Protein 2V95 (pdb70)

InterPro domains:
  IPR000215 Serpin family [PTHR11461] (35-395)
  IPR023795 Serpin, conserved site [PS00284] (368-378)
  IPR023796 Serpin domain [PF00079] (37-395)
  IPR023796 Serpin domain [SM00093] (43-395)
  IPR036186 Serpin superfamily [SSF56574] (1-395)
  IPR042178 Serpin superfamily, domain 1 [G3DSA:3.30.497.10] (38-346)
  IPR042185 Serpin superfamily, domain 2 [G3DSA:2.30.39.10] (199-395)

Secondary structure (DSSP, 8-state):
-GGGTTHHHHHHHHHHHHHHHHHH-TTS-EEE-HHHHHHHHHHHTTT--HHHHHHT--TTTS-HHHHHHHHHHHHHHHTTGGGSEEEEEEEEEEE-TT--B-HHHHHHHHHHS--EEEE---SSHHHHHHHHHHHHHHHTTT----S------SEEEEEEEEEEE-BSSPPPGGG-EEEEEE-SSS-EEEEEEEEEEEEEEEEEETTTTEEEEEEEBSSSEEEEEEEEPTT-HHHHHHH-SHHHHHHHHHH-EEEEEEEEEE-EEEEEEEEGGGTS-S--HHHHB----EEEEEEEEEEES--------PPEEEE--S-EEEEEEETTT--EEEEEEES---

Nearest PDB structures (foldseek):
  2v95-assembly1_A  TM=1.003E+00  e=6.250E-80  Rattus norvegicus
  2vdx-assembly2_B  TM=8.807E-01  e=3.489E-43  Homo sapiens
  5nbu-assembly1_A  TM=8.836E-01  e=1.069E-40  Homo sapiens
  5nbv-a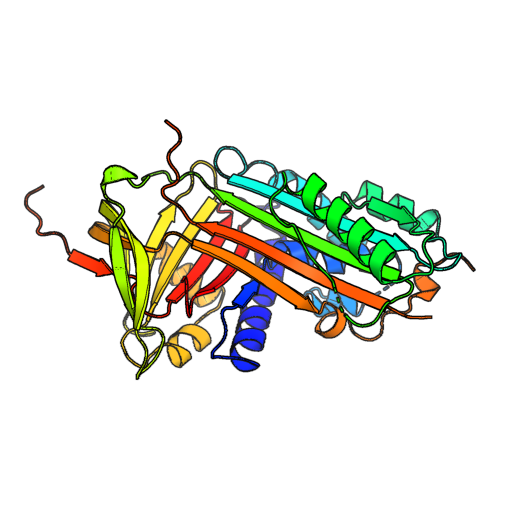ssembly1_A  TM=8.990E-01  e=3.361E-40  Homo sapiens
  3b9f-assembly1_I  TM=8.992E-01  e=1.497E-38  Homo sapiens

Foldseek 3Di:
DLLQVCQQLQQQLVLVVVLVVCVVPVQDKDKDFSLLLLLVLLLLVQLFQLSVVLSPDDCVVPPNVRVLQSNLSNVVVVVFLCVFKLKQWEKEKEAEDPWDWDPSSVVSNVVSGVYYYYYDDDPDVQVSQQVVQVVVCVSSVNDRRGDQNDDDFRMEMETEMEIEGAWPQFFDPVQWDWDWFDLDDPDIDIFTKTKDWDFWFKDQDDVQGWIWTWIDTRGQKIKIKIGHDPPRPSSNSVQDDPVNVVVSVVGTGTATAIEIDTFAKDKDKDFSCVSVPDTDVVSTIDPTGYGYMYMYMYGDHRRHPVDPDDHYYDHPRAWIWMWMAGNRNRGTRMTITPSDRD

Organism: Rattus norvegicus (NCBI:txid10116)

Solvent-accessible surface area: 15754 Å² total; per-residue (Å²): 158,90,40,68,57,17,6,54,34,8,7,59,20,0,2,99,11,0,44,100,19,8,77,133,65,65,114,80,40,4,1,2,0,1,2,0,0,0,7,0,0,0,0,1,4,29,19,60,100,131,12,6,118,44,0,48,15,75,62,136,138,35,53,98,62,87,0,6,106,41,0,68,100,7,17,147,11,0,76,65,2,70,99,1,4,70,27,29,24,11,12,0,0,0,11,15,86,201,35,147,3,74,123,78,4,60,58,50,2,144,123,60,3,107,8,60,37,45,71,4,125,101,174,53,39,82,90,0,3,110,76,0,20,96,31,0,63,93,90,0,111,36,65,3,117,110,13,17,90,101,90,80,8,8,0,0,0,0,1,12,0,0,0,46,4,36,3,98,74,55,2,49,77,163,66,31,117,120,25,50,0,106,23,90,180,125,51,72,40,116,1,64,0,0,21,22,76,20,62,3,17,8,32,114,3,100,89,53,27,0,26,0,0,38,3,49,2,45,33,59,0,3,0,10,0,0,12,5,44,150,72,55,34,114,61,0,13,80,10,6,36,107,120,10,20,72,88,0,35,156,68,25,61,101,97,45,0,28,0,30,0,0,84,14,67,14,53,21,65,16,73,0,78,47,27,11,121,149,32,78,20,143,57,0,6,67,145,156,72,27,27,0,15,0,7,0,28,0,35,1,13,11,2,57,96,193,178,252,56,165,53,55,98,3,68,0,32,35,30,0,0,0,0,0,18,1,96,73,2,127,3,2,0,0,0,0,4,0,15,55,12,97

Sequence (342 aa):
NSHRGLAPTNVDFAFNLYQRLVALNPDKNTLISPVSISMALAMVSLGSTQSLQSLGFNLTETSEAEIHQSFQYLNYLLKQSDTGLEMNMGNAMFLLQKLKLKDSFLADVKQYYESEALAIDFEDWTKASQQINQHVKDKTQGKIEHVFSDSPASFILVNYIFLRGIWELPFSPENTREEDFYVNETSTVKVPMMVQSGSIGYFRDSVFPCQLIQMDYVGNGTAFFILPDQGQMDTVIAALSRDTIDRWGKLMTPRQVNLYIPKFSMSDTYDLKDVLEDLNIKDLLTNLTLTMVHKAMLQLDEGNVLLRSEPLDIKFNKPFILLLFDKFTWSSLMMSQVVNPA

Radius of gyration: 20.69 Å; Cα contacts (8 Å, |Δi|>4): 714; chains: 1; bounding box: 40×48×67 Å

Structure (mmCIF, N/CA/C/O backbone):
data_2V95
#
_entry.id   2V95
#
_cell.length_a   122.110
_cell.length_b   54.250
_cell.length_c   61.040
_cell.angle_alpha   90.00
_cell.angle_beta   97.16
_cell.angle_gamma   90.00
#
_symmetry.space_group_name_H-M   'C 1 2 1'
#
loop_
_entity.id
_entity.type
_entity.pdbx_description
1 polymer 'CORTICOSTEROID-BINDING GLOBULIN'
2 non-polymer (11alpha,14beta)-11,17,21-trihydroxypregn-4-ene-3,20-dione
3 water water
#
loop_
_atom_site.group_PDB
_atom_site.id
_atom_site.type_symbol
_atom_site.label_atom_id
_atom_site.label_alt_id
_atom_site.label_comp_id
_atom_site.label_asym_id
_atom_site.label_entity_id
_atom_site.label_seq_id
_atom_site.pdbx_PDB_ins_code
_atom_site.Cartn_x
_atom_site.Cartn_y
_atom_site.Cartn_z
_atom_site.occupancy
_atom_site.B_iso_or_equiv
_atom_site.auth_seq_id
_atom_site.auth_comp_id
_atom_site.auth_asym_id
_atom_site.auth_atom_id
_atom_site.pdbx_PDB_model_num
ATOM 1 N N . ASN A 1 4 ? 58.791 -15.290 18.732 1.00 44.57 7 ASN A N 1
ATOM 2 C CA . ASN A 1 4 ? 57.317 -15.128 18.508 1.00 43.86 7 ASN A CA 1
ATOM 3 C C . ASN A 1 4 ? 56.644 -14.102 19.426 1.00 43.83 7 ASN A C 1
ATOM 4 O O . ASN A 1 4 ? 55.483 -13.751 19.217 1.00 44.32 7 ASN A O 1
ATOM 9 N N . SER A 1 5 ? 57.362 -13.627 20.441 1.00 56.19 8 SER A N 1
ATOM 10 C CA . SER A 1 5 ? 56.799 -12.719 21.454 1.00 54.26 8 SER A CA 1
ATOM 11 C C . SER A 1 5 ? 56.259 -11.411 20.872 1.00 50.76 8 SER A C 1
ATOM 12 O O . SER A 1 5 ? 55.284 -10.836 21.378 1.00 48.63 8 SER A O 1
ATOM 15 N N . HIS A 1 6 ? 56.898 -10.935 19.808 1.00 49.15 9 HIS A N 1
ATOM 16 C CA . HIS A 1 6 ? 56.425 -9.755 19.092 1.00 45.96 9 HIS A CA 1
ATOM 17 C C . HIS A 1 6 ? 55.021 -9.942 18.486 1.00 43.03 9 HIS A C 1
ATOM 18 O O . HIS A 1 6 ? 54.327 -8.962 18.235 1.00 39.78 9 HIS A O 1
ATOM 25 N N . ARG A 1 7 ? 54.617 -11.200 18.290 1.00 42.60 10 ARG A N 1
ATOM 26 C CA . ARG A 1 7 ? 53.287 -11.548 17.790 1.00 40.89 10 ARG A CA 1
ATOM 27 C C . ARG A 1 7 ? 52.315 -12.051 18.879 1.00 41.03 10 ARG A C 1
ATOM 28 O O . ARG A 1 7 ? 51.216 -12.509 18.577 1.00 39.63 10 ARG A O 1
ATOM 36 N N . GLY A 1 8 ? 52.697 -11.907 20.145 1.00 42.59 11 GLY A N 1
ATOM 37 C CA . GLY A 1 8 ? 51.955 -12.513 21.249 1.00 43.40 11 GLY A CA 1
ATOM 38 C C . GLY A 1 8 ? 50.546 -11.994 21.456 1.00 41.31 11 GLY A C 1
ATOM 39 O O . GLY A 1 8 ? 49.714 -12.688 22.020 1.00 42.22 11 GLY A O 1
ATOM 40 N N . LEU A 1 9 ? 50.281 -10.775 21.015 1.00 38.96 12 LEU A N 1
ATOM 41 C CA . LEU A 1 9 ? 48.947 -10.185 21.131 1.00 37.61 12 LEU A CA 1
ATOM 42 C C . LEU A 1 9 ? 48.094 -10.333 19.863 1.00 36.08 12 LEU A C 1
ATOM 43 O O . LEU A 1 9 ? 46.931 -9.978 19.871 1.00 34.79 12 LEU A O 1
ATOM 48 N N . ALA A 1 10 ? 48.672 -10.832 18.776 1.00 36.37 13 ALA A N 1
ATOM 49 C CA . ALA A 1 10 ? 47.982 -10.885 17.480 1.00 34.93 13 ALA A CA 1
ATOM 50 C C . ALA A 1 10 ? 46.651 -11.647 17.530 1.00 35.00 13 ALA A C 1
ATOM 51 O O . ALA A 1 10 ? 45.629 -11.127 17.104 1.00 33.42 13 ALA A O 1
ATOM 53 N N . PRO A 1 11 ? 46.667 -12.894 18.015 1.00 36.99 14 PRO A N 1
ATOM 54 C CA . PRO A 1 11 ? 45.415 -13.664 17.986 1.00 37.67 14 PRO A CA 1
ATOM 55 C C . PRO A 1 11 ? 44.250 -12.939 18.663 1.00 36.71 14 PRO A C 1
ATOM 56 O O . PRO A 1 11 ? 43.176 -12.834 18.069 1.00 35.42 14 PRO A O 1
ATOM 60 N N . THR A 1 12 ? 44.490 -12.405 19.864 1.00 37.59 15 THR A N 1
ATOM 61 C CA . THR A 1 12 ? 43.484 -11.624 20.592 1.00 37.05 15 THR A CA 1
ATOM 62 C C . THR A 1 12 ? 43.149 -10.345 19.877 1.00 34.92 15 THR A C 1
ATOM 63 O O . THR A 1 12 ? 41.973 -10.051 19.652 1.00 35.27 15 THR A O 1
ATOM 67 N N . ASN A 1 13 ? 44.173 -9.562 19.542 1.00 33.56 16 ASN A N 1
ATOM 68 C CA . ASN A 1 13 ? 43.951 -8.267 18.914 1.00 31.69 16 ASN A CA 1
ATOM 69 C C . ASN A 1 13 ? 43.249 -8.365 17.562 1.00 29.98 16 ASN A C 1
ATOM 70 O O . ASN A 1 13 ? 42.416 -7.538 17.245 1.00 28.03 16 ASN A O 1
ATOM 75 N N . VAL A 1 14 ? 43.591 -9.377 16.777 1.00 30.33 17 VAL A N 1
ATOM 76 C CA . VAL A 1 14 ? 42.994 -9.573 15.449 1.00 29.70 17 VAL A CA 1
ATOM 77 C C . VAL A 1 14 ? 41.591 -10.259 15.477 1.00 29.83 17 VAL A C 1
ATOM 78 O O . VAL A 1 14 ? 40.750 -9.987 14.632 1.00 29.83 17 VAL A O 1
ATOM 82 N N . ASP A 1 15 ? 41.321 -11.136 16.435 1.00 31.03 18 ASP A N 1
ATOM 83 C CA . ASP A 1 15 ? 39.931 -11.596 16.610 1.00 31.23 18 ASP A CA 1
ATOM 84 C C . ASP A 1 15 ? 39.021 -10.419 16.926 1.00 30.62 18 ASP A C 1
ATOM 85 O O . ASP A 1 15 ? 37.927 -10.289 16.346 1.00 29.91 18 ASP A O 1
ATOM 90 N N . PHE A 1 16 ? 39.518 -9.551 17.812 1.00 30.01 19 PHE A N 1
ATOM 91 C CA . PHE A 1 16 ? 38.806 -8.356 18.252 1.00 29.22 19 PHE A CA 1
ATOM 92 C C . PHE A 1 16 ? 38.560 -7.396 17.103 1.00 27.66 19 PHE A C 1
ATOM 93 O O . PHE A 1 16 ? 37.504 -6.733 17.033 1.00 27.64 19 PHE A O 1
ATOM 101 N N . ALA A 1 17 ? 39.544 -7.305 16.213 1.00 26.35 20 ALA A N 1
ATOM 102 C CA . ALA A 1 17 ? 39.487 -6.383 15.099 1.00 25.03 20 ALA A CA 1
ATOM 103 C C . ALA A 1 17 ? 38.399 -6.816 14.084 1.00 24.29 20 ALA A C 1
ATOM 104 O O . ALA A 1 17 ? 37.596 -5.998 13.652 1.00 24.63 20 ALA A O 1
ATOM 106 N N . PHE A 1 18 ? 38.351 -8.099 13.744 1.00 26.04 21 PHE A N 1
ATOM 107 C CA . PHE A 1 18 ? 37.417 -8.603 12.729 1.00 25.75 21 PHE A CA 1
ATOM 108 C C . PHE A 1 18 ? 35.973 -8.631 13.273 1.00 27.39 21 PHE A C 1
ATOM 109 O O . PHE A 1 18 ? 35.013 -8.501 12.526 1.00 27.40 21 PHE A O 1
ATOM 117 N N . ASN A 1 19 ? 35.809 -8.854 14.572 1.00 29.61 22 ASN A N 1
ATOM 118 C CA . ASN A 1 19 ? 34.481 -8.812 15.195 1.00 30.82 22 ASN A CA 1
ATOM 119 C C . ASN A 1 19 ? 33.939 -7.396 15.284 1.00 30.18 22 ASN A C 1
ATOM 120 O O . ASN A 1 19 ? 32.760 -7.144 15.026 1.00 30.32 22 ASN A O 1
ATOM 125 N N . LEU A 1 20 ? 34.811 -6.465 15.621 1.00 28.96 23 LEU A N 1
ATOM 126 C CA . LEU A 1 20 ? 34.426 -5.069 15.691 1.00 28.62 23 LEU A CA 1
ATOM 127 C C . LEU A 1 20 ? 34.080 -4.542 14.300 1.00 27.91 23 LEU A C 1
ATOM 128 O O . LEU A 1 20 ? 33.025 -3.933 14.086 1.00 28.52 23 LEU A O 1
ATOM 133 N N . TYR A 1 21 ? 34.976 -4.774 13.352 1.00 26.09 24 TYR A N 1
ATOM 134 C CA . TYR A 1 21 ? 34.709 -4.414 11.973 1.00 25.73 24 TYR A CA 1
ATOM 135 C C . TYR A 1 21 ? 33.384 -4.960 11.431 1.00 26.15 24 TYR A C 1
ATOM 136 O O . TYR A 1 21 ? 32.621 -4.248 10.822 1.00 25.70 24 TYR A O 1
ATOM 145 N N . GLN A 1 22 ? 33.113 -6.236 11.652 1.00 27.24 25 GLN A N 1
ATOM 146 C CA . GLN A 1 22 ? 31.869 -6.809 11.184 1.00 29.14 25 GLN A CA 1
ATOM 147 C C . GLN A 1 22 ? 30.627 -6.194 11.847 1.00 30.38 25 GLN A C 1
ATOM 148 O O . GLN A 1 22 ? 29.588 -6.005 11.212 1.00 29.92 25 GLN A O 1
ATOM 154 N N . ARG A 1 23 ? 30.767 -5.893 13.129 1.00 31.01 26 ARG A N 1
ATOM 155 C CA . ARG A 1 23 ? 29.722 -5.245 13.888 1.00 33.55 26 ARG A CA 1
ATOM 156 C C . ARG A 1 23 ? 29.421 -3.889 13.282 1.00 31.90 26 ARG A C 1
ATOM 157 O O . ARG A 1 23 ? 28.270 -3.528 13.060 1.00 31.65 26 ARG A O 1
ATOM 165 N N . LEU A 1 24 ? 30.471 -3.136 13.009 1.00 30.58 27 LEU A N 1
ATOM 166 C CA . LEU A 1 24 ? 30.301 -1.780 12.513 1.00 30.68 27 LEU A CA 1
ATOM 167 C C . LEU A 1 24 ? 29.703 -1.774 11.121 1.00 30.47 27 LEU A C 1
ATOM 168 O O . LEU A 1 24 ? 28.860 -0.958 10.808 1.00 31.57 27 LEU A O 1
ATOM 173 N N . VAL A 1 25 ? 30.161 -2.670 10.258 1.00 30.15 28 VAL A N 1
ATOM 174 C CA . VAL A 1 25 ? 29.586 -2.778 8.913 1.00 30.00 28 VAL A CA 1
ATOM 175 C C . VAL A 1 25 ? 28.101 -3.183 8.981 1.00 31.77 28 VAL A C 1
ATOM 176 O O . VAL A 1 25 ? 27.262 -2.648 8.235 1.00 33.07 28 VAL A O 1
ATOM 180 N N . ALA A 1 26 ? 27.752 -4.059 9.910 1.00 32.67 29 ALA A N 1
ATOM 181 C CA . ALA A 1 26 ? 26.349 -4.439 10.093 1.00 34.81 29 ALA A CA 1
ATOM 182 C C . ALA A 1 26 ? 25.484 -3.271 10.565 1.00 36.30 29 ALA A C 1
ATOM 183 O O . ALA A 1 26 ? 24.329 -3.125 10.133 1.00 37.42 29 ALA A O 1
ATOM 185 N N . LEU A 1 27 ? 26.007 -2.464 11.482 1.00 35.73 30 LEU A N 1
ATOM 186 C CA . LEU A 1 27 ? 25.230 -1.344 12.012 1.00 37.46 30 LEU A CA 1
ATOM 187 C C . LEU A 1 27 ? 24.942 -0.302 10.928 1.00 37.55 30 LEU A C 1
ATOM 188 O O . LEU A 1 27 ? 23.852 0.271 10.897 1.00 39.24 30 LEU A O 1
ATOM 193 N N . ASN A 1 28 ? 25.912 -0.055 10.050 1.00 36.36 31 ASN A N 1
ATOM 194 C CA . ASN A 1 28 ? 25.668 0.757 8.848 1.00 36.88 31 ASN A CA 1
ATOM 195 C C . ASN A 1 28 ? 26.376 0.201 7.607 1.00 35.56 31 ASN A C 1
ATOM 196 O O . ASN A 1 28 ? 27.530 0.517 7.361 1.00 34.11 31 ASN A O 1
ATOM 201 N N . PRO A 1 29 ? 25.686 -0.645 6.819 1.00 36.90 32 PRO A N 1
ATOM 202 C CA . PRO A 1 29 ? 26.388 -1.301 5.703 1.00 36.26 32 PRO A CA 1
ATOM 203 C C . PRO A 1 29 ? 26.678 -0.398 4.500 1.00 35.94 32 PRO A C 1
ATOM 204 O O . PRO A 1 29 ? 27.484 -0.757 3.637 1.00 34.71 32 PRO A O 1
ATOM 208 N N . ASP A 1 30 ? 26.059 0.779 4.474 1.00 37.04 33 ASP A N 1
ATOM 209 C CA . ASP A 1 30 ? 26.064 1.634 3.299 1.00 37.21 33 ASP A CA 1
ATOM 210 C C . ASP A 1 30 ? 27.073 2.771 3.376 1.00 36.39 33 ASP A C 1
ATOM 211 O O . ASP A 1 30 ? 27.341 3.420 2.359 1.00 37.81 33 ASP A O 1
ATOM 216 N N . LYS A 1 31 ? 27.634 3.015 4.563 1.00 34.69 34 LYS A N 1
ATOM 217 C CA . LYS A 1 31 ? 28.673 4.019 4.740 1.00 32.94 34 LYS A CA 1
ATOM 218 C C . LYS A 1 31 ? 30.094 3.484 4.578 1.00 30.25 34 LYS A C 1
ATOM 219 O O . LYS A 1 31 ? 30.379 2.275 4.732 1.00 28.62 34 LYS A O 1
ATOM 225 N N . ASN A 1 32 ? 30.984 4.406 4.252 1.00 28.67 35 ASN A N 1
ATOM 226 C CA . ASN A 1 32 ? 32.397 4.176 4.388 1.00 26.53 35 ASN A CA 1
ATOM 227 C C . ASN A 1 32 ? 32.672 3.947 5.863 1.00 26.35 35 ASN A C 1
ATOM 228 O O . ASN A 1 32 ? 32.233 4.753 6.721 1.00 27.03 35 ASN A O 1
ATOM 233 N N . THR A 1 33 ? 33.366 2.857 6.145 1.00 25.30 36 THR A N 1
ATOM 234 C CA . THR A 1 33 ? 33.886 2.573 7.478 1.00 24.91 36 THR A CA 1
ATOM 235 C C . THR A 1 33 ? 35.412 2.518 7.420 1.00 23.92 36 THR A C 1
ATOM 236 O O . THR A 1 33 ? 36.001 1.759 6.616 1.00 23.65 36 THR A O 1
ATOM 240 N N . LEU A 1 34 ? 36.039 3.303 8.296 1.00 23.28 37 LEU A N 1
ATOM 241 C CA . LEU A 1 34 ? 37.484 3.268 8.531 1.00 22.39 37 LEU A CA 1
ATOM 242 C C . LEU A 1 34 ? 37.817 3.251 10.036 1.00 22.33 37 LEU A C 1
ATOM 243 O O . LEU A 1 34 ? 37.607 4.244 10.740 1.00 22.38 37 LEU A O 1
ATOM 248 N N . ILE A 1 35 ? 38.415 2.170 10.506 1.00 21.60 38 ILE A N 1
ATOM 249 C CA . ILE A 1 35 ? 38.977 2.125 11.854 1.00 22.68 38 ILE A CA 1
ATOM 250 C C . ILE A 1 35 ? 40.391 1.536 11.858 1.00 22.82 38 ILE A C 1
ATOM 251 O O . ILE A 1 35 ? 40.778 0.812 10.928 1.00 23.12 38 ILE A O 1
ATOM 256 N N . SER A 1 36 ? 41.144 1.824 12.926 1.00 23.14 39 SER A N 1
ATOM 257 C CA . SER A 1 36 ? 42.389 1.100 13.231 1.00 22.87 39 SER A CA 1
ATOM 258 C C . SER A 1 36 ? 42.243 0.187 14.460 1.00 23.23 39 SER A C 1
ATOM 259 O O . SER A 1 36 ? 42.250 0.658 15.582 1.00 24.00 39 SER A O 1
ATOM 262 N N . PRO A 1 37 ? 42.049 -1.126 14.262 1.00 24.02 40 PRO A N 1
ATOM 263 C CA . PRO A 1 37 ? 41.867 -1.905 15.462 1.00 24.88 40 PRO A CA 1
ATOM 264 C C . PRO A 1 37 ? 43.003 -1.842 16.499 1.00 26.27 40 PRO A C 1
ATOM 265 O O . PRO A 1 37 ? 42.731 -1.646 17.688 1.00 26.43 40 PRO A O 1
ATOM 269 N N . VAL A 1 38 ? 44.258 -1.935 16.069 1.00 26.65 41 VAL A N 1
ATOM 270 C CA . VAL A 1 38 ? 45.367 -1.948 17.032 1.00 26.95 41 VAL A CA 1
ATOM 271 C C . VAL A 1 38 ? 45.417 -0.672 17.871 1.00 27.92 41 VAL A C 1
ATOM 272 O O . VAL A 1 38 ? 45.767 -0.731 19.038 1.00 29.54 41 VAL A O 1
ATOM 276 N N . SER A 1 39 ? 45.049 0.455 17.252 1.00 26.25 42 SER A N 1
ATOM 277 C CA . SER A 1 39 ? 44.918 1.763 17.879 1.00 27.30 42 SER A CA 1
ATOM 278 C C . SER A 1 39 ? 43.779 1.770 18.909 1.00 26.86 42 SER A C 1
ATOM 279 O O . SER A 1 39 ? 43.942 2.286 20.000 1.00 26.26 42 SER A O 1
ATOM 282 N N . ILE A 1 40 ? 42.658 1.146 18.567 1.00 26.16 43 ILE A N 1
ATOM 283 C CA . ILE A 1 40 ? 41.539 1.042 19.481 1.00 26.52 43 ILE A CA 1
ATOM 284 C C . ILE A 1 40 ? 41.912 0.127 20.647 1.00 26.78 43 ILE A C 1
ATOM 285 O O . ILE A 1 40 ? 41.632 0.452 21.790 1.00 26.68 43 ILE A O 1
ATOM 290 N N . SER A 1 41 ? 42.533 -1.022 20.362 1.00 26.84 44 SER A N 1
ATOM 291 C CA . SER A 1 41 ? 43.019 -1.908 21.423 1.00 28.58 44 SER A CA 1
ATOM 292 C C . SER A 1 41 ? 43.942 -1.180 22.407 1.00 29.89 44 SER A C 1
ATOM 293 O O . SER A 1 41 ? 43.824 -1.341 23.622 1.00 31.25 44 SER A O 1
ATOM 296 N N . MET A 1 42 ? 44.857 -0.383 21.880 1.00 30.16 45 MET A N 1
ATOM 297 C CA . MET A 1 42 ? 45.767 0.431 22.703 1.00 32.06 45 MET A CA 1
ATOM 298 C C . MET A 1 42 ? 45.060 1.439 23.589 1.00 32.69 45 MET A C 1
ATOM 299 O O . MET A 1 42 ? 45.478 1.669 24.723 1.00 33.24 45 MET A O 1
ATOM 304 N N . ALA A 1 43 ? 44.028 2.078 23.048 1.00 31.67 46 ALA A N 1
ATOM 305 C CA . ALA A 1 43 ? 43.320 3.113 23.775 1.00 32.65 46 ALA A CA 1
ATOM 306 C C . ALA A 1 43 ? 42.533 2.532 24.934 1.00 33.49 46 ALA A C 1
ATOM 307 O O . ALA A 1 43 ? 42.478 3.134 26.016 1.00 35.12 46 ALA A O 1
ATOM 309 N N . LEU A 1 44 ? 41.949 1.357 24.729 1.00 32.93 47 LEU A N 1
ATOM 310 C CA . LEU A 1 44 ? 41.139 0.711 25.749 1.00 34.28 47 LEU A CA 1
ATOM 311 C C . LEU A 1 44 ? 42.039 0.153 26.822 1.00 35.37 47 LEU A C 1
ATOM 312 O O . LEU A 1 44 ? 41.731 0.246 28.007 1.00 36.12 47 LEU A O 1
ATOM 317 N N . ALA A 1 45 ? 43.148 -0.443 26.391 1.00 34.78 48 ALA A N 1
ATOM 318 C CA . ALA A 1 45 ? 44.157 -0.962 27.305 1.00 35.81 48 ALA A CA 1
ATOM 319 C C . ALA A 1 45 ? 44.702 0.145 28.218 1.00 36.86 48 ALA A C 1
ATOM 320 O O . ALA A 1 45 ? 44.780 -0.010 29.435 1.00 38.53 48 ALA A O 1
ATOM 322 N N . MET A 1 46 ? 45.026 1.277 27.614 1.00 36.34 49 MET A N 1
ATOM 323 C CA . MET A 1 46 ? 45.492 2.442 28.325 1.00 37.60 49 MET A CA 1
ATOM 324 C C . MET A 1 46 ? 44.508 2.951 29.382 1.00 38.45 49 MET A C 1
ATOM 325 O O . MET A 1 46 ? 44.926 3.316 30.471 1.00 39.17 49 MET A O 1
ATOM 330 N N . VAL A 1 47 ? 43.216 3.003 29.059 1.00 37.57 50 VAL A N 1
ATOM 331 C CA . VAL A 1 47 ? 42.226 3.510 30.015 1.00 39.29 50 VAL A CA 1
ATOM 332 C C . VAL A 1 47 ? 42.024 2.516 31.142 1.00 40.45 50 VAL A C 1
ATOM 333 O O . VAL A 1 47 ? 41.742 2.915 32.259 1.00 41.87 50 VAL A O 1
ATOM 337 N N . SER A 1 48 ? 42.196 1.229 30.854 1.00 39.90 51 SER A N 1
ATOM 338 C CA . SER A 1 48 ? 42.134 0.206 31.893 1.00 41.68 51 SER A CA 1
ATOM 339 C C . SER A 1 48 ? 43.240 0.335 32.965 1.00 43.43 51 SER A C 1
ATOM 340 O O . SER A 1 48 ? 43.147 -0.302 34.016 1.00 45.24 51 SER A O 1
ATOM 343 N N . LEU A 1 49 ? 44.278 1.133 32.710 1.00 42.93 52 LEU A N 1
ATOM 344 C CA . LEU A 1 49 ? 45.272 1.444 33.742 1.00 45.37 52 LEU A CA 1
ATOM 345 C C . LEU A 1 49 ? 44.662 2.157 34.941 1.00 47.45 52 LEU A C 1
ATOM 346 O O . LEU A 1 49 ? 45.088 1.940 36.063 1.00 49.72 52 LEU A O 1
ATOM 351 N N . GLY A 1 50 ? 43.685 3.021 34.692 1.00 47.46 53 GLY A N 1
ATOM 352 C CA . GLY A 1 50 ? 43.056 3.805 35.744 1.00 50.01 53 GLY A CA 1
ATOM 353 C C . GLY A 1 50 ? 41.768 3.204 36.252 1.00 51.02 53 GLY A C 1
ATOM 354 O O . GLY A 1 50 ? 41.419 3.387 37.408 1.00 53.01 53 GLY A O 1
ATOM 355 N N . SER A 1 51 ? 41.042 2.498 35.393 1.00 50.40 54 SER A N 1
ATOM 356 C CA . SER A 1 51 ? 39.843 1.802 35.844 1.00 51.77 54 SER A CA 1
ATOM 357 C C . SER A 1 51 ? 40.303 0.609 36.659 1.00 53.81 54 SER A C 1
ATOM 358 O O . SER A 1 51 ? 41.355 0.037 36.376 1.00 54.28 54 SER A O 1
ATOM 361 N N . THR A 1 54 ? 39.069 -4.515 34.210 1.00 64.64 57 THR A N 1
ATOM 362 C CA . THR A 1 54 ? 38.857 -5.950 33.992 1.00 65.06 57 THR A CA 1
ATOM 363 C C . THR A 1 54 ? 37.760 -6.222 32.958 1.00 63.79 57 THR A C 1
ATOM 364 O O . THR A 1 54 ? 37.796 -7.240 32.268 1.00 63.47 57 THR A O 1
ATOM 368 N N . GLN A 1 55 ? 36.787 -5.320 32.862 1.00 63.19 58 GLN A N 1
ATOM 369 C CA . GLN A 1 55 ? 35.743 -5.415 31.845 1.00 61.81 58 GLN A CA 1
ATOM 370 C C . GLN A 1 55 ? 36.186 -4.715 30.565 1.00 58.96 58 GLN A C 1
ATOM 371 O O . GLN A 1 55 ? 35.674 -5.010 29.483 1.00 57.82 58 GLN A O 1
ATOM 377 N N . SER A 1 56 ? 37.129 -3.779 30.693 1.00 57.92 59 SER A N 1
ATOM 378 C CA . SER A 1 56 ? 37.762 -3.155 29.527 1.00 55.36 59 SER A CA 1
ATOM 379 C C . SER A 1 56 ? 38.677 -4.161 28.850 1.00 54.03 59 SER A C 1
ATOM 380 O O . SER A 1 56 ? 38.617 -4.330 27.635 1.00 52.51 59 SER A O 1
ATOM 383 N N . LEU A 1 57 ? 39.503 -4.838 29.647 1.00 54.71 60 LEU A N 1
ATOM 384 C CA . LEU A 1 57 ? 40.475 -5.800 29.126 1.00 54.01 60 LEU A CA 1
ATOM 385 C C . LEU A 1 57 ? 39.783 -7.045 28.615 1.00 53.89 60 LEU A C 1
ATOM 386 O O . LEU A 1 57 ? 40.159 -7.583 27.581 1.00 52.72 60 LEU A O 1
ATOM 391 N N . GLN A 1 58 ? 38.766 -7.498 29.344 1.00 55.16 61 GLN A N 1
ATOM 392 C CA . GLN A 1 58 ? 37.939 -8.615 28.905 1.00 55.37 61 GLN A CA 1
ATOM 393 C C . GLN A 1 58 ? 37.270 -8.306 27.568 1.00 53.21 61 GLN A C 1
ATOM 394 O O . GLN A 1 58 ? 37.209 -9.165 26.688 1.00 52.48 61 GLN A O 1
ATOM 400 N N . SER A 1 59 ? 36.788 -7.074 27.413 1.00 51.94 62 SER A N 1
ATOM 401 C CA . SER A 1 59 ? 36.142 -6.665 26.169 1.00 50.55 62 SER A CA 1
ATOM 402 C C . SER A 1 59 ? 37.142 -6.616 25.000 1.00 48.39 62 SER A C 1
ATOM 403 O O . SER A 1 59 ? 36.736 -6.769 23.843 1.00 47.36 62 SER A O 1
ATOM 406 N N . LEU A 1 60 ? 38.431 -6.433 25.314 1.00 47.60 63 LEU A N 1
ATOM 407 C CA . LEU A 1 60 ? 39.509 -6.470 24.308 1.00 46.14 63 LEU A CA 1
ATOM 408 C C . LEU A 1 60 ? 39.869 -7.897 23.901 1.00 45.97 63 LEU A C 1
ATOM 409 O O . LEU A 1 60 ? 40.565 -8.096 22.913 1.00 44.60 63 LEU A O 1
ATOM 414 N N . GLY A 1 61 ? 39.419 -8.878 24.676 1.00 47.65 64 GLY A N 1
ATOM 415 C CA . GLY A 1 61 ? 39.617 -10.286 24.342 1.00 48.61 64 GLY A CA 1
ATOM 416 C C . GLY A 1 61 ? 40.471 -11.099 25.299 1.00 50.47 64 GLY A C 1
ATOM 417 O O . GLY A 1 61 ? 40.676 -12.285 25.077 1.00 51.28 64 GLY A O 1
ATOM 418 N N . PHE A 1 62 ? 40.966 -10.475 26.364 1.00 51.25 65 PHE A N 1
ATOM 419 C CA . PHE A 1 62 ? 41.857 -11.145 27.304 1.00 53.26 65 PHE A CA 1
ATOM 420 C C . PHE A 1 62 ? 41.064 -11.848 28.399 1.00 55.91 65 PHE A C 1
ATOM 421 O O . PHE A 1 62 ? 40.006 -11.359 28.808 1.00 56.02 65 PHE A O 1
ATOM 429 N N . ASN A 1 63 ? 41.557 -12.998 28.868 1.00 58.30 66 ASN A N 1
ATOM 430 C CA . ASN A 1 63 ? 41.045 -13.566 30.114 1.00 61.00 66 ASN A CA 1
ATOM 431 C C . ASN A 1 63 ? 42.109 -13.461 31.204 1.00 62.53 66 ASN A C 1
ATOM 432 O O . ASN A 1 63 ? 43.210 -14.003 31.087 1.00 63.16 66 ASN A O 1
ATOM 437 N N . LEU A 1 64 ? 41.750 -12.738 32.265 1.00 63.15 67 LEU A N 1
ATOM 438 C CA . LEU A 1 64 ? 42.715 -12.196 33.222 1.00 63.83 67 LEU A CA 1
ATOM 439 C C . LEU A 1 64 ? 43.121 -13.218 34.279 1.00 66.88 67 LEU A C 1
ATOM 440 O O . LEU A 1 64 ? 44.011 -12.964 35.104 1.00 68.17 67 LEU A O 1
ATOM 445 N N . THR A 1 65 ? 42.458 -14.371 34.265 1.00 68.02 68 THR A N 1
ATOM 446 C CA . THR A 1 65 ? 42.931 -15.516 35.015 1.00 70.64 68 THR A CA 1
ATOM 447 C C . THR A 1 65 ? 44.199 -16.068 34.356 1.00 70.20 68 THR A C 1
ATOM 448 O O . THR A 1 65 ? 45.080 -16.576 35.041 1.00 72.41 68 THR A O 1
ATOM 452 N N . GLU A 1 66 ? 44.295 -15.942 33.032 1.00 67.29 69 GLU A N 1
ATOM 453 C CA . GLU A 1 66 ? 45.420 -16.502 32.263 1.00 67.27 69 GLU A CA 1
ATOM 454 C C . GLU A 1 66 ? 46.588 -15.535 32.051 1.00 65.39 69 GLU A C 1
ATOM 455 O O . GLU A 1 66 ? 47.742 -15.960 32.014 1.00 66.49 69 GLU A O 1
ATOM 461 N N . THR A 1 67 ? 46.283 -14.248 31.880 1.00 62.51 70 THR A N 1
ATOM 462 C CA . THR A 1 67 ? 47.296 -13.209 31.676 1.00 60.77 70 THR A CA 1
ATOM 463 C C . THR A 1 67 ? 47.098 -12.114 32.727 1.00 60.41 70 THR A C 1
ATOM 464 O O . THR A 1 67 ? 46.015 -11.544 32.819 1.00 59.41 70 THR A O 1
ATOM 468 N N . SER A 1 68 ? 48.126 -11.821 33.519 1.00 60.85 71 SER A N 1
ATOM 469 C CA . SER A 1 68 ? 48.057 -10.720 34.491 1.00 60.21 71 SER A CA 1
ATOM 470 C C . SER A 1 68 ? 47.990 -9.334 33.838 1.00 56.93 71 SER A C 1
ATOM 471 O O . SER A 1 68 ? 48.238 -9.171 32.646 1.00 54.44 71 SER A O 1
ATOM 474 N N . GLU A 1 69 ? 47.671 -8.339 34.657 1.00 56.59 72 GLU A N 1
ATOM 475 C CA . GLU A 1 69 ? 47.595 -6.944 34.230 1.00 54.21 72 GLU A CA 1
ATOM 476 C C . GLU A 1 69 ? 48.941 -6.443 33.687 1.00 52.89 72 GLU A C 1
ATOM 477 O O . GLU A 1 69 ? 49.008 -5.892 32.588 1.00 50.39 72 GLU A O 1
ATOM 483 N N . ALA A 1 70 ? 50.001 -6.658 34.465 1.00 54.30 73 ALA A N 1
ATOM 484 C CA . ALA A 1 70 ? 51.365 -6.301 34.067 1.00 53.90 73 ALA A CA 1
ATOM 485 C C . ALA A 1 70 ? 51.778 -6.940 32.748 1.00 51.79 73 ALA A C 1
ATOM 486 O O . ALA A 1 70 ? 52.418 -6.304 31.937 1.00 50.43 73 ALA A O 1
ATOM 488 N N . GLU A 1 71 ? 51.419 -8.199 32.538 1.00 51.61 74 GLU A N 1
ATOM 489 C CA . GLU A 1 71 ? 51.731 -8.876 31.284 1.00 50.47 74 GLU A CA 1
ATOM 490 C C . GLU A 1 71 ? 51.108 -8.180 30.091 1.00 46.90 74 GLU A C 1
ATOM 491 O O . GLU A 1 71 ? 51.740 -8.042 29.042 1.00 45.60 74 GLU A O 1
ATOM 497 N N . ILE A 1 72 ? 49.859 -7.748 30.253 1.00 45.13 75 ILE A N 1
ATOM 498 C CA . ILE A 1 72 ? 49.128 -7.106 29.162 1.00 41.96 75 ILE A CA 1
ATOM 499 C C . ILE A 1 72 ? 49.706 -5.732 28.856 1.00 40.15 75 ILE A C 1
ATOM 500 O O . ILE A 1 72 ? 49.990 -5.405 27.701 1.00 38.61 75 ILE A O 1
ATOM 505 N N . HIS A 1 73 ? 49.879 -4.922 29.891 1.00 40.36 76 HIS A N 1
ATOM 506 C CA . HIS A 1 73 ? 50.409 -3.583 29.691 1.00 39.44 76 HIS A CA 1
ATOM 507 C C . HIS A 1 73 ? 51.828 -3.634 29.136 1.00 39.31 76 HIS A C 1
ATOM 508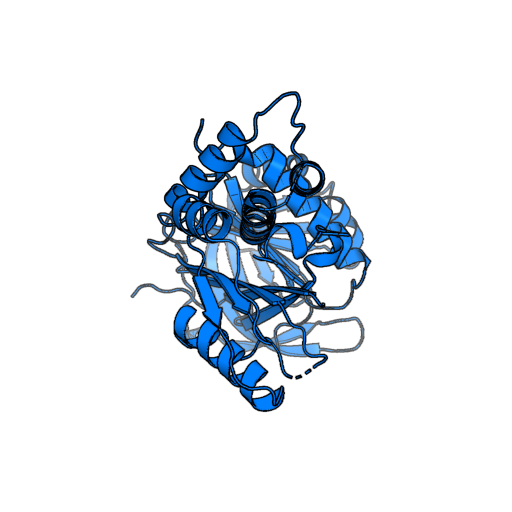 O O . HIS A 1 73 ? 52.162 -2.861 28.240 1.00 38.20 76 HIS A O 1
ATOM 515 N N . GLN A 1 74 ? 52.638 -4.581 29.616 1.00 41.06 77 GLN A N 1
ATOM 516 C CA . GLN A 1 74 ? 53.975 -4.781 29.063 1.00 41.79 77 GLN A CA 1
ATOM 517 C C . GLN A 1 74 ? 53.944 -5.214 27.591 1.00 39.96 77 GLN A C 1
ATOM 518 O O . GLN A 1 74 ? 54.702 -4.700 26.763 1.00 39.12 77 GLN A O 1
ATOM 524 N N . SER A 1 75 ? 53.048 -6.136 27.256 1.00 39.31 78 SER A N 1
ATOM 525 C CA . SER A 1 75 ? 52.867 -6.541 25.867 1.00 37.77 78 SER A CA 1
ATOM 526 C C . SER A 1 75 ? 52.453 -5.355 24.983 1.00 35.69 78 SER A C 1
ATOM 527 O O . SER A 1 75 ? 52.944 -5.199 23.873 1.00 34.89 78 SER A O 1
ATOM 530 N N . PHE A 1 76 ? 51.556 -4.517 25.473 1.00 35.55 79 PHE A N 1
ATOM 531 C CA . PHE A 1 76 ? 51.075 -3.391 24.666 1.00 34.10 79 PHE A CA 1
ATOM 532 C C . PHE A 1 76 ? 52.158 -2.339 24.501 1.00 35.36 79 PHE A C 1
ATOM 533 O O . PHE A 1 76 ? 52.321 -1.765 23.417 1.00 34.45 79 PHE A O 1
ATOM 541 N N . GLN A 1 77 ? 52.900 -2.096 25.573 1.00 37.98 80 GLN A N 1
ATOM 542 C CA . GLN A 1 77 ? 54.044 -1.191 25.532 1.00 39.89 80 GLN A CA 1
ATOM 543 C C . GLN A 1 77 ? 55.035 -1.648 24.458 1.00 40.62 80 GLN A C 1
ATOM 544 O O . GLN A 1 77 ? 55.380 -0.892 23.563 1.00 39.73 80 GLN A O 1
ATOM 550 N N . TYR A 1 78 ? 55.449 -2.909 24.545 1.00 43.07 81 TYR A N 1
ATOM 551 C CA . TYR A 1 78 ? 56.355 -3.528 23.570 1.00 44.30 81 TYR A CA 1
ATOM 552 C C . TYR A 1 78 ? 55.801 -3.505 22.138 1.00 42.76 81 TYR A C 1
ATOM 553 O O . TYR A 1 78 ? 56.549 -3.312 21.185 1.00 42.18 81 TYR A O 1
ATOM 562 N N . LEU A 1 79 ? 54.491 -3.694 21.998 1.00 41.60 82 LEU A N 1
ATOM 563 C CA . LEU A 1 79 ? 53.849 -3.664 20.689 1.00 40.32 82 LEU A CA 1
ATOM 564 C C . LEU A 1 79 ? 53.928 -2.259 20.104 1.00 40.32 82 LEU A C 1
ATOM 565 O O . LEU A 1 79 ? 54.261 -2.086 18.940 1.00 39.71 82 LEU A O 1
ATOM 570 N N . ASN A 1 80 ? 53.657 -1.252 20.922 1.00 42.26 83 ASN A N 1
ATOM 571 C CA . ASN A 1 80 ? 53.736 0.126 20.459 1.00 42.79 83 ASN A CA 1
ATOM 572 C C . ASN A 1 80 ? 55.134 0.490 19.944 1.00 45.40 83 ASN A C 1
ATOM 573 O O . ASN A 1 80 ? 55.268 1.199 18.942 1.00 45.00 83 ASN A O 1
ATOM 578 N N . TYR A 1 81 ? 56.172 -0.008 20.613 1.00 48.34 84 TYR A N 1
ATOM 579 C CA . TYR A 1 81 ? 57.547 0.203 20.163 1.00 50.92 84 TYR A CA 1
ATOM 580 C C . TYR A 1 81 ? 57.828 -0.549 18.846 1.00 51.17 84 TYR A C 1
ATOM 581 O O . TYR A 1 81 ? 58.455 -0.008 17.939 1.00 51.35 84 TYR A O 1
ATOM 590 N N . LEU A 1 82 ? 57.374 -1.794 18.754 1.00 51.67 85 LEU A N 1
ATOM 591 C CA . LEU A 1 82 ? 57.519 -2.588 17.530 1.00 52.34 85 LEU A CA 1
ATOM 592 C C . LEU A 1 82 ? 56.808 -1.961 16.315 1.00 51.61 85 LEU A C 1
ATOM 593 O O . LEU A 1 82 ? 57.288 -2.085 15.183 1.00 52.24 85 LEU A O 1
ATOM 598 N N . LEU A 1 83 ? 55.666 -1.314 16.563 1.00 51.28 86 LEU A N 1
ATOM 599 C CA . LEU A 1 83 ? 54.842 -0.681 15.514 1.00 50.27 86 LEU A CA 1
ATOM 600 C C . LEU A 1 83 ? 55.527 0.523 14.889 1.00 52.15 86 LEU A C 1
ATOM 601 O O . LEU A 1 83 ? 55.505 0.688 13.664 1.00 52.50 86 LEU A O 1
ATOM 606 N N . LYS A 1 84 ? 56.124 1.365 15.732 1.00 54.61 87 LYS A N 1
ATOM 607 C CA . LYS A 1 84 ? 56.894 2.531 15.279 1.00 56.17 87 LYS A CA 1
ATOM 608 C C . LYS A 1 84 ? 58.251 2.097 14.706 1.00 58.40 87 LYS A C 1
ATOM 609 O O . LYS A 1 84 ? 59.308 2.478 15.230 1.00 61.08 87 LYS A O 1
ATOM 615 N N . GLN A 1 85 ? 58.198 1.336 13.612 1.00 57.80 88 GLN A N 1
ATOM 616 C CA . GLN A 1 85 ? 59.376 0.672 13.003 1.00 59.74 88 GLN A CA 1
ATOM 617 C C . GLN A 1 85 ? 59.059 0.110 11.593 1.00 58.87 88 GLN A C 1
ATOM 618 O O . GLN A 1 85 ? 59.956 -0.064 10.759 1.00 60.28 88 GLN A O 1
ATOM 624 N N . SER A 1 86 ? 57.782 -0.193 11.348 1.00 56.92 89 SER A N 1
ATOM 625 C CA . SER A 1 86 ? 57.253 -0.348 9.990 1.00 55.41 89 SER A CA 1
ATOM 626 C C . SER A 1 86 ? 57.118 1.015 9.315 1.00 55.26 89 SER A C 1
ATOM 627 O O . SER A 1 86 ? 56.668 1.096 8.169 1.00 54.83 89 SER A O 1
ATOM 630 N N . ASP A 1 87 ? 57.499 2.077 10.030 1.00 55.84 90 ASP A N 1
ATOM 631 C CA . ASP A 1 87 ? 57.433 3.450 9.512 1.00 55.66 90 ASP A CA 1
ATOM 632 C C . ASP A 1 87 ? 58.500 3.820 8.482 1.00 56.95 90 ASP A C 1
ATOM 633 O O . ASP A 1 87 ? 58.521 4.968 8.027 1.00 58.13 90 ASP A O 1
ATOM 638 N N . THR A 1 88 ? 59.385 2.893 8.112 1.00 56.92 91 THR A N 1
ATOM 639 C CA . THR A 1 88 ? 60.265 3.132 6.974 1.00 57.56 91 THR A CA 1
ATOM 640 C C . THR A 1 88 ? 59.442 3.595 5.764 1.00 55.29 91 THR A C 1
ATOM 641 O O . THR A 1 88 ? 59.756 4.600 5.147 1.00 56.00 91 THR A O 1
ATOM 645 N N . GLY A 1 89 ? 58.368 2.875 5.455 1.00 52.65 92 GLY A N 1
ATOM 646 C CA . GLY A 1 89 ? 57.479 3.246 4.345 1.00 51.00 92 GLY A CA 1
ATOM 647 C C . GLY A 1 89 ? 56.036 3.471 4.750 1.00 48.27 92 GLY A C 1
ATOM 648 O O . GLY A 1 89 ? 55.136 3.265 3.948 1.00 46.15 92 GLY A O 1
ATOM 649 N N . LEU A 1 90 ? 55.829 3.906 5.993 1.00 47.72 93 LEU A N 1
ATOM 650 C CA . LEU A 1 90 ? 54.511 4.227 6.515 1.00 46.03 93 LEU A CA 1
ATOM 651 C C . LEU A 1 90 ? 54.590 5.493 7.365 1.00 46.44 93 LEU A C 1
ATOM 652 O O . LEU A 1 90 ? 55.248 5.486 8.399 1.00 47.38 93 LEU A O 1
ATOM 657 N N . GLU A 1 91 ? 53.980 6.590 6.908 1.00 46.22 94 GLU A N 1
ATOM 658 C CA . GLU A 1 91 ? 53.736 7.760 7.766 1.00 47.17 94 GLU A CA 1
ATOM 659 C C . GLU A 1 91 ? 52.557 7.432 8.689 1.00 45.29 94 GLU A C 1
ATOM 660 O O . GLU A 1 91 ? 51.417 7.378 8.230 1.00 43.72 94 GLU A O 1
ATOM 666 N N . MET A 1 92 ? 52.818 7.240 9.977 1.00 45.43 95 MET A N 1
ATOM 667 C CA . MET A 1 92 ? 51.804 6.715 10.884 1.00 44.21 95 MET A CA 1
ATOM 668 C C . MET A 1 92 ? 51.799 7.452 12.205 1.00 44.87 95 MET A C 1
ATOM 669 O O . MET A 1 92 ? 52.454 7.027 13.153 1.00 46.59 95 MET A O 1
ATOM 674 N N . ASN A 1 93 ? 51.082 8.577 12.244 1.00 44.20 96 ASN A N 1
ATOM 675 C CA . ASN A 1 93 ? 50.917 9.386 13.451 1.00 44.25 96 ASN A CA 1
ATOM 676 C C . ASN A 1 93 ? 49.752 8.861 14.285 1.00 42.17 96 ASN A C 1
ATOM 677 O O . ASN A 1 93 ? 48.590 9.085 13.937 1.00 39.68 96 ASN A O 1
ATOM 682 N N . MET A 1 94 ? 50.086 8.154 15.363 1.00 42.10 97 MET A N 1
ATOM 683 C CA . MET A 1 94 ? 49.129 7.469 16.239 1.00 41.11 97 MET A CA 1
ATOM 684 C C . MET A 1 94 ? 49.336 8.031 17.645 1.00 41.57 97 MET A C 1
ATOM 685 O O . MET A 1 94 ? 50.474 8.266 18.050 1.00 42.54 97 MET A O 1
ATOM 690 N N . GLY A 1 95 ? 48.258 8.244 18.390 1.00 40.06 98 GLY A N 1
ATOM 691 C CA . GLY A 1 95 ? 48.385 8.735 19.759 1.00 40.83 98 GLY A CA 1
ATOM 692 C C . GLY A 1 95 ? 47.070 8.855 20.494 1.00 39.84 98 GLY A C 1
ATOM 693 O O . GLY A 1 95 ? 46.017 8.594 19.927 1.00 36.95 98 GLY A O 1
ATOM 694 N N . ASN A 1 96 ? 47.150 9.259 21.764 1.00 40.37 99 ASN A N 1
ATOM 695 C CA . ASN A 1 96 ? 45.966 9.450 22.615 1.00 40.62 99 ASN A CA 1
ATOM 696 C C . ASN A 1 96 ? 46.066 10.769 23.334 1.00 41.82 99 ASN A C 1
ATOM 697 O O . ASN A 1 96 ? 47.044 10.993 24.023 1.00 44.56 99 ASN A O 1
ATOM 702 N N . ALA A 1 97 ? 45.084 11.650 23.166 1.00 41.40 100 ALA A N 1
ATOM 703 C CA . ALA A 1 97 ? 45.069 12.924 23.869 1.00 42.85 100 ALA A CA 1
ATOM 704 C C . ALA A 1 97 ? 43.860 12.962 24.801 1.00 42.62 100 ALA A C 1
ATOM 705 O O . ALA A 1 97 ? 42.747 12.654 24.389 1.00 40.75 100 ALA A O 1
ATOM 707 N N . MET A 1 98 ? 44.087 13.332 26.058 1.00 43.84 101 MET A N 1
ATOM 708 C CA . MET A 1 98 ? 42.992 13.504 27.008 1.00 44.56 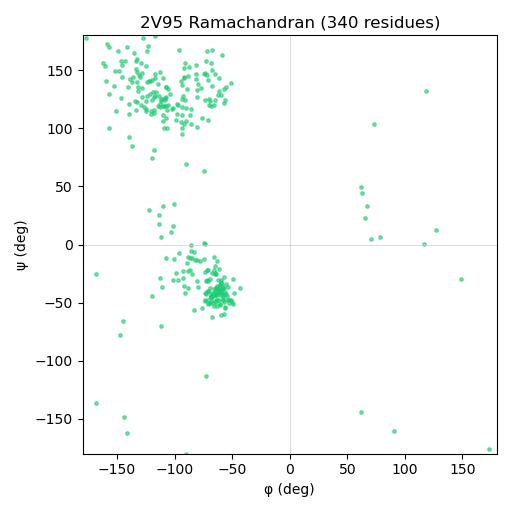101 MET A CA 1
ATOM 709 C C . MET A 1 98 ? 42.816 14.985 27.267 1.00 45.89 101 MET A C 1
ATOM 710 O O . MET A 1 98 ? 43.776 15.679 27.607 1.00 47.89 101 MET A O 1
ATOM 715 N N . PHE A 1 99 ? 41.596 15.479 27.079 1.00 45.74 102 PHE A N 1
ATOM 716 C CA . PHE A 1 99 ? 41.285 16.893 27.326 1.00 48.31 102 PHE A CA 1
ATOM 717 C C . PHE A 1 99 ? 40.363 17.033 28.539 1.00 49.94 102 PHE A C 1
ATOM 718 O O . PHE A 1 99 ? 39.303 16.425 28.593 1.00 48.93 102 PHE A O 1
ATOM 726 N N . LEU A 1 100 ? 40.784 17.830 29.513 1.00 52.74 103 LEU A N 1
ATOM 727 C CA . LEU A 1 100 ? 40.059 17.968 30.771 1.00 55.15 103 LEU A CA 1
ATOM 728 C C . LEU A 1 100 ? 39.414 19.346 30.895 1.00 58.12 103 LEU A C 1
ATOM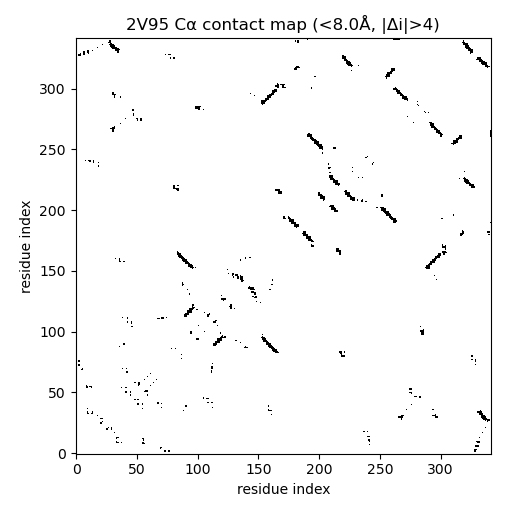 729 O O . LEU A 1 100 ? 40.096 20.346 31.128 1.00 60.20 103 LEU A O 1
ATOM 734 N N . LEU A 1 101 ? 38.093 19.389 30.739 1.00 58.71 104 LEU A N 1
ATOM 735 C CA . LEU A 1 101 ? 37.337 20.634 30.877 1.00 61.78 104 LEU A CA 1
ATOM 736 C C . LEU A 1 101 ? 36.894 20.821 32.325 1.00 64.92 104 LEU A C 1
ATOM 737 O O . LEU A 1 101 ? 37.220 20.000 33.184 1.00 64.93 104 LEU A O 1
ATOM 742 N N . GLN A 1 102 ? 36.188 21.920 32.604 1.00 68.06 105 GLN A N 1
ATOM 743 C CA . GLN A 1 102 ? 35.802 22.279 33.967 1.00 71.21 105 GLN A CA 1
ATOM 744 C C . GLN A 1 102 ? 37.074 22.498 34.809 1.00 72.60 105 GLN A C 1
ATOM 745 O O . GLN A 1 102 ? 38.066 23.006 34.295 1.00 73.50 105 GLN A O 1
ATOM 751 N N . LYS A 1 103 ? 37.067 22.127 36.081 1.00 73.59 106 LYS A N 1
ATOM 752 C CA . LYS A 1 103 ? 38.262 22.282 36.913 1.00 74.57 106 LYS A CA 1
ATOM 753 C C . LYS A 1 103 ? 39.002 20.961 37.091 1.00 71.50 106 LYS A C 1
ATOM 754 O O . LYS A 1 103 ? 39.852 20.836 37.976 1.00 73.42 106 LYS A O 1
ATOM 760 N N . LEU A 1 104 ? 38.683 19.992 36.244 1.00 67.33 107 LEU A N 1
ATOM 761 C CA . LEU A 1 104 ? 39.030 18.601 36.502 1.00 64.53 107 LEU A CA 1
ATOM 762 C C . LEU A 1 104 ? 40.492 18.262 36.230 1.00 62.77 107 LEU A C 1
ATOM 763 O O . LEU A 1 104 ? 41.048 18.653 35.201 1.00 61.79 107 LEU A O 1
ATOM 768 N N . LYS A 1 105 ? 41.093 17.525 37.165 1.00 62.29 108 LYS A N 1
ATOM 769 C CA . LYS A 1 105 ? 42.434 16.985 37.017 1.00 60.67 108 LYS A CA 1
ATOM 770 C C . LYS A 1 105 ? 42.381 15.460 37.087 1.00 58.07 108 LYS A C 1
ATOM 771 O O . LYS A 1 105 ? 41.613 14.891 37.867 1.00 58.64 108 LYS A O 1
ATOM 777 N N . LEU A 1 106 ? 43.192 14.802 36.266 1.00 55.02 109 LEU A N 1
ATOM 778 C CA . LEU A 1 106 ? 43.378 13.363 36.374 1.00 53.22 109 LEU A CA 1
ATOM 779 C C . LEU A 1 106 ? 44.214 13.063 37.605 1.00 54.85 109 LEU A C 1
ATOM 780 O O . LEU A 1 106 ? 44.955 13.910 38.083 1.00 56.96 109 LEU A O 1
ATOM 785 N N . LYS A 1 107 ? 44.107 11.840 38.102 1.00 54.35 110 LYS A N 1
ATOM 786 C CA . LYS A 1 107 ? 44.978 11.383 39.175 1.00 56.38 110 LYS A CA 1
ATOM 787 C C . LYS A 1 107 ? 46.422 11.408 38.718 1.00 56.06 110 LYS A C 1
ATOM 788 O O . LYS A 1 107 ? 46.712 11.107 37.568 1.00 53.38 110 LYS A O 1
ATOM 794 N N . ASP A 1 108 ? 47.325 11.760 39.627 1.00 58.30 111 ASP A N 1
ATOM 795 C CA . ASP A 1 108 ? 48.749 11.767 39.311 1.00 58.86 111 ASP A CA 1
ATOM 796 C C . ASP A 1 108 ? 49.218 10.352 38.973 1.00 56.97 111 ASP A C 1
ATOM 797 O O . ASP A 1 108 ? 49.989 10.147 38.043 1.00 54.94 111 ASP A O 1
ATOM 802 N N . SER A 1 109 ? 48.729 9.387 39.745 1.00 57.27 112 SER A N 1
ATOM 803 C CA . SER A 1 109 ? 48.971 7.966 39.501 1.00 55.85 112 SER A CA 1
ATOM 804 C C . SER A 1 109 ? 48.613 7.522 38.078 1.00 52.53 112 SER A C 1
ATOM 805 O O . SER A 1 109 ? 49.387 6.831 37.411 1.00 51.25 112 SER A O 1
ATOM 808 N N . PHE A 1 110 ? 47.429 7.913 37.625 1.00 51.05 113 PHE A N 1
ATOM 809 C CA . PHE A 1 110 ? 46.941 7.494 36.331 1.00 48.45 113 PHE A CA 1
ATOM 810 C C . PHE A 1 110 ? 47.763 8.161 35.238 1.00 47.72 113 PHE A C 1
ATOM 811 O O . PHE A 1 110 ? 48.268 7.493 34.340 1.00 46.47 113 PHE A O 1
ATOM 819 N N . LEU A 1 111 ? 47.913 9.476 35.339 1.00 49.60 114 LEU A N 1
ATOM 820 C CA . LEU A 1 111 ? 48.664 10.265 34.350 1.00 49.68 114 LEU A CA 1
ATOM 821 C C . LEU A 1 111 ? 50.075 9.722 34.136 1.00 50.28 114 LEU A C 1
ATOM 822 O O . LEU A 1 111 ? 50.596 9.766 33.027 1.00 48.70 114 LEU A O 1
ATOM 827 N N . ALA A 1 112 ? 50.686 9.233 35.217 1.00 52.98 115 ALA A N 1
ATOM 828 C CA . ALA A 1 112 ? 52.041 8.675 35.186 1.00 54.16 115 ALA A CA 1
ATOM 829 C C . ALA A 1 112 ? 52.084 7.298 34.525 1.00 52.46 115 ALA A C 1
ATOM 830 O O . ALA A 1 112 ? 52.926 7.047 33.669 1.00 52.08 115 ALA A O 1
ATOM 832 N N . ASP A 1 113 ? 51.184 6.407 34.933 1.00 52.24 116 ASP A N 1
ATOM 833 C CA . ASP A 1 113 ? 51.090 5.078 34.336 1.00 50.88 116 ASP A CA 1
ATOM 834 C C . ASP A 1 113 ? 50.851 5.172 32.834 1.00 48.97 116 ASP A C 1
ATOM 835 O O . ASP A 1 113 ? 51.389 4.379 32.063 1.00 48.05 116 ASP A O 1
ATOM 840 N N . VAL A 1 114 ? 50.053 6.152 32.420 1.00 48.59 117 VAL A N 1
ATOM 841 C CA . VAL A 1 114 ? 49.678 6.288 31.022 1.00 46.78 117 VAL A CA 1
ATOM 842 C C . VAL A 1 114 ? 50.839 6.806 30.163 1.00 47.43 117 VAL A C 1
ATOM 843 O O . VAL A 1 114 ? 51.112 6.248 29.104 1.00 46.04 117 VAL A O 1
ATOM 847 N N . LYS A 1 115 ? 51.503 7.864 30.622 1.00 49.60 118 LYS A N 1
ATOM 848 C CA . LYS A 1 115 ? 52.726 8.367 29.978 1.00 50.96 118 LYS A CA 1
ATOM 849 C C . LYS A 1 115 ? 53.753 7.254 29.751 1.00 51.31 118 LYS A C 1
ATOM 850 O O . LYS A 1 115 ? 54.325 7.122 28.661 1.00 50.49 118 LYS A O 1
ATOM 856 N N . GLN A 1 116 ? 53.978 6.474 30.802 1.00 52.48 119 GLN A N 1
ATOM 857 C CA . GLN A 1 116 ? 54.912 5.352 30.794 1.00 53.04 119 GLN A CA 1
ATOM 858 C C . GLN A 1 116 ? 54.621 4.236 29.773 1.00 50.68 119 GLN A C 1
ATOM 859 O O . GLN A 1 116 ? 55.442 3.944 28.913 1.00 50.49 119 GLN A O 1
ATOM 865 N N . TYR A 1 117 ? 53.465 3.595 29.876 1.00 49.00 120 TYR A N 1
ATOM 866 C CA . TYR A 1 117 ? 53.194 2.402 29.068 1.00 47.45 120 TYR A CA 1
ATOM 867 C C . TYR A 1 117 ? 52.652 2.727 27.686 1.00 44.88 120 TYR A C 1
ATOM 868 O O . TYR A 1 117 ? 52.789 1.937 26.750 1.00 43.25 120 TYR A O 1
ATOM 877 N N . TYR A 1 118 ? 52.019 3.886 27.575 1.00 44.66 121 TYR A N 1
ATOM 878 C CA . TYR A 1 118 ? 51.434 4.352 26.326 1.00 43.42 121 TYR A CA 1
ATOM 879 C C . TYR A 1 118 ? 52.018 5.741 26.124 1.00 45.57 121 TYR A C 1
ATOM 880 O O . TYR A 1 118 ? 52.797 6.178 26.946 1.00 47.68 121 TYR A O 1
ATOM 889 N N . GLU A 1 119 ? 51.727 6.436 25.036 1.00 46.17 122 GLU A N 1
ATOM 890 C CA . GLU A 1 119 ? 52.420 7.723 24.848 1.00 48.52 122 GLU A CA 1
ATOM 891 C C . GLU A 1 119 ? 51.473 8.890 25.018 1.00 49.57 122 GLU A C 1
ATOM 892 O O . GLU A 1 119 ? 51.640 9.921 24.386 1.00 51.31 122 GLU A O 1
ATOM 898 N N . SER A 1 120 ? 50.497 8.737 25.903 1.00 50.18 123 SER A N 1
ATOM 899 C CA . SER A 1 120 ? 49.381 9.675 25.966 1.00 50.06 123 SER A CA 1
ATOM 900 C C . SER A 1 120 ? 49.712 11.040 26.536 1.00 52.39 123 SER A C 1
ATOM 901 O O . SER A 1 120 ? 50.735 11.251 27.195 1.00 54.88 123 SER A O 1
ATOM 904 N N . GLU A 1 121 ? 48.764 11.939 26.327 1.00 52.23 124 GLU A N 1
ATOM 905 C CA . GLU A 1 121 ? 48.919 13.351 26.594 1.00 53.89 124 GLU A CA 1
ATOM 906 C C . GLU A 1 121 ? 47.648 13.854 27.263 1.00 54.01 124 GLU A C 1
ATOM 907 O O . GLU A 1 121 ? 46.551 13.447 26.890 1.00 51.49 124 GLU A O 1
ATOM 913 N N . ALA A 1 122 ? 47.789 14.731 28.254 1.00 56.41 125 ALA A N 1
ATOM 914 C CA . ALA A 1 122 ? 46.635 15.283 28.957 1.00 57.52 125 ALA A CA 1
ATOM 915 C C . ALA A 1 122 ? 46.728 16.797 28.965 1.00 59.94 125 ALA A C 1
ATOM 916 O O . ALA A 1 122 ? 47.745 17.344 29.368 1.00 61.83 125 ALA A O 1
ATOM 918 N N . LEU A 1 123 ? 45.666 17.462 28.516 1.00 60.24 126 LEU A N 1
ATOM 919 C CA . LEU A 1 123 ? 45.655 18.913 28.340 1.00 63.03 126 LEU A CA 1
ATOM 920 C C . LEU A 1 123 ? 44.397 19.533 28.956 1.00 64.49 126 LEU A C 1
ATOM 921 O O . LEU A 1 123 ? 43.291 19.067 28.708 1.00 62.44 126 LEU A O 1
ATOM 926 N N . ALA A 1 124 ? 44.569 20.589 29.745 1.00 68.00 127 ALA A N 1
ATOM 927 C CA . ALA A 1 124 ? 43.440 21.278 30.381 1.00 70.47 127 ALA A CA 1
ATOM 928 C C . ALA A 1 124 ? 42.839 22.326 29.444 1.00 71.80 127 ALA A C 1
ATOM 929 O O . ALA A 1 124 ? 43.513 23.299 29.091 1.00 74.06 127 ALA A O 1
ATOM 931 N N . ILE A 1 125 ? 41.577 22.134 29.054 1.00 71.14 128 ILE A N 1
ATOM 932 C CA . ILE A 1 125 ? 40.863 23.102 28.215 1.00 72.44 128 ILE A CA 1
ATOM 933 C C . ILE A 1 125 ? 40.062 24.058 29.115 1.00 76.25 128 ILE A C 1
ATOM 934 O O . ILE A 1 125 ? 39.025 23.684 29.675 1.00 76.10 128 ILE A O 1
ATOM 939 N N . ASP A 1 126 ? 40.554 25.290 29.255 1.00 80.05 129 ASP A N 1
ATOM 940 C CA . ASP A 1 126 ? 39.987 26.250 30.203 1.00 83.99 129 ASP A CA 1
ATOM 941 C C . ASP A 1 126 ? 38.790 27.041 29.656 1.00 85.61 129 ASP A C 1
ATOM 942 O O . ASP A 1 126 ? 38.106 27.733 30.421 1.00 88.44 129 ASP A O 1
ATOM 947 N N . PHE A 1 127 ? 38.543 26.957 28.351 1.00 83.66 130 PHE A N 1
ATOM 948 C CA . PHE A 1 127 ? 37.385 27.621 27.747 1.00 84.98 130 PHE A CA 1
ATOM 949 C C . PHE A 1 127 ? 36.096 26.939 28.185 1.00 84.17 130 PHE A C 1
ATOM 950 O O . PHE A 1 127 ? 35.930 25.725 27.984 1.00 80.77 130 PHE A O 1
ATOM 958 N N . GLU A 1 128 ? 35.190 27.717 28.770 1.00 87.30 131 GLU A N 1
ATOM 959 C CA . GLU A 1 128 ? 33.830 27.260 29.028 1.00 87.33 131 GLU A CA 1
ATOM 960 C C . GLU A 1 128 ? 33.041 27.182 27.714 1.00 86.15 131 GLU A C 1
ATOM 961 O O . GLU A 1 128 ? 32.302 26.217 27.490 1.00 84.33 131 GLU A O 1
ATOM 967 N N . ASP A 1 129 ? 33.202 28.187 26.848 1.00 87.89 132 ASP A N 1
ATOM 968 C CA . ASP A 1 129 ? 32.598 28.151 25.508 1.00 86.26 132 ASP A CA 1
ATOM 969 C C . ASP A 1 129 ? 33.045 26.921 24.722 1.00 81.49 132 ASP A C 1
ATOM 970 O O . ASP A 1 129 ? 34.244 26.729 24.479 1.00 79.89 132 ASP A O 1
ATOM 975 N N . TRP A 1 130 ? 32.071 26.110 24.306 1.00 79.20 133 TRP A N 1
ATOM 976 C CA . TRP A 1 130 ? 32.347 24.842 23.632 1.00 74.53 133 TRP A CA 1
ATOM 977 C C . TRP A 1 130 ? 32.940 25.018 22.238 1.00 72.84 133 TRP A C 1
ATOM 978 O O . TRP A 1 130 ? 33.698 24.162 21.783 1.00 69.72 133 TRP A O 1
ATOM 989 N N . THR A 1 131 ? 32.602 26.121 21.568 1.00 75.03 134 THR A N 1
ATOM 990 C CA . THR A 1 131 ? 33.093 26.369 20.215 1.00 73.84 134 THR A CA 1
ATOM 991 C C . THR A 1 131 ? 34.616 26.527 20.203 1.00 72.91 134 THR A C 1
ATOM 992 O O . THR A 1 131 ? 35.319 25.866 19.392 1.00 69.78 134 THR A O 1
ATOM 996 N N . LYS A 1 132 ? 35.119 27.354 21.124 1.00 74.75 135 LYS A N 1
ATOM 997 C CA . LYS A 1 132 ? 36.555 27.468 21.389 1.00 74.58 135 LYS A CA 1
ATOM 998 C C . LYS A 1 132 ? 37.159 26.119 21.856 1.00 71.29 135 LYS A C 1
ATOM 999 O O . LYS A 1 132 ? 38.120 25.615 21.256 1.00 69.49 135 LYS A O 1
ATOM 1005 N N . ALA A 1 133 ? 36.565 25.501 22.879 1.00 70.36 136 ALA A N 1
ATOM 1006 C CA . ALA A 1 133 ? 37.042 24.205 23.383 1.00 66.79 136 ALA A CA 1
ATOM 1007 C C . ALA A 1 133 ? 37.242 23.215 22.263 1.00 62.99 136 ALA A C 1
ATOM 1008 O O . ALA A 1 133 ? 38.298 22.586 22.169 1.00 61.36 136 ALA A O 1
ATOM 1010 N N . SER A 1 134 ? 36.220 23.063 21.421 1.00 61.47 137 SER A N 1
ATOM 1011 C CA . SER A 1 134 ? 36.278 22.101 20.326 1.00 58.19 137 SER A CA 1
ATOM 1012 C C . SER A 1 134 ? 37.359 22.454 19.306 1.00 57.28 137 SER A C 1
ATOM 1013 O O . SER A 1 134 ? 38.019 21.569 18.761 1.00 54.47 137 SER A O 1
ATOM 1016 N N . GLN A 1 135 ? 37.535 23.740 19.056 1.00 59.33 138 GLN A N 1
ATOM 1017 C CA . GLN A 1 135 ? 38.564 24.229 18.142 1.00 59.60 138 GLN A CA 1
ATOM 1018 C C . GLN A 1 135 ? 39.970 23.923 18.672 1.00 58.62 138 GLN A C 1
ATOM 1019 O O . GLN A 1 135 ? 40.842 23.490 17.914 1.00 57.19 138 GLN A O 1
ATOM 1025 N N . GLN A 1 136 ? 40.184 24.149 19.972 1.00 60.04 139 GLN A N 1
ATOM 1026 C CA . GLN A 1 136 ? 41.478 23.890 20.618 1.00 59.81 139 GLN A CA 1
ATOM 1027 C C . GLN A 1 136 ? 41.758 22.396 20.584 1.00 56.15 139 GLN A C 1
ATOM 1028 O O . GLN A 1 136 ? 42.864 21.960 20.264 1.00 55.14 139 GLN A O 1
ATOM 1034 N N . ILE A 1 137 ? 40.740 21.605 20.891 1.00 53.97 140 ILE A N 1
ATOM 1035 C CA . ILE A 1 137 ? 40.861 20.158 20.765 1.00 51.00 140 ILE A CA 1
ATOM 1036 C C . ILE A 1 137 ? 41.196 19.787 19.311 1.00 49.06 140 ILE A C 1
ATOM 1037 O O . ILE A 1 137 ? 42.028 18.902 19.051 1.00 47.32 140 ILE A O 1
ATOM 1042 N N . ASN A 1 138 ? 40.544 20.465 18.370 1.00 49.72 141 ASN A N 1
ATOM 1043 C CA . ASN A 1 138 ? 40.778 20.239 16.939 1.00 48.47 141 ASN A CA 1
ATOM 1044 C C . ASN A 1 138 ? 42.174 20.705 16.488 1.00 49.55 141 ASN A C 1
ATOM 1045 O O . ASN A 1 138 ? 42.846 19.986 15.765 1.00 48.93 141 ASN A O 1
ATOM 1050 N N . GLN A 1 139 ? 42.616 21.888 16.909 1.00 53.40 142 GLN A N 1
ATOM 1051 C CA . GLN A 1 139 ? 43.988 22.335 16.600 1.00 54.32 142 GLN A CA 1
ATOM 1052 C C . GLN A 1 139 ? 45.049 21.347 17.128 1.00 53.25 142 GLN A C 1
ATOM 1053 O O . GLN A 1 139 ? 46.090 21.094 16.455 1.00 53.31 142 GLN A O 1
ATOM 1059 N N . HIS A 1 140 ? 44.791 20.778 18.310 1.00 52.21 143 HIS A N 1
ATOM 1060 C CA . HIS A 1 140 ? 45.723 19.838 18.919 1.00 50.50 143 HIS A CA 1
ATOM 1061 C C . HIS A 1 140 ? 46.014 18.671 18.022 1.00 47.47 143 HIS A C 1
ATOM 1062 O O . HIS A 1 140 ? 47.158 18.447 17.645 1.00 47.58 143 HIS A O 1
ATOM 1069 N N . VAL A 1 141 ? 44.962 17.929 17.682 1.00 45.36 144 VAL A N 1
ATOM 1070 C CA . VAL A 1 141 ? 45.071 16.698 16.936 1.00 42.05 144 VAL A CA 1
ATOM 1071 C C . VAL A 1 141 ? 45.598 16.925 15.509 1.00 41.89 144 VAL A C 1
ATOM 1072 O O . VAL A 1 141 ? 46.199 16.040 14.894 1.00 39.26 144 VAL A O 1
ATOM 1076 N N . LYS A 1 142 ? 45.392 18.123 14.987 1.00 44.20 145 LYS A N 1
ATOM 1077 C CA . LYS A 1 142 ? 45.869 18.438 13.654 1.00 45.02 145 LYS A CA 1
ATOM 1078 C C . LYS A 1 142 ? 47.393 18.457 13.691 1.00 46.70 145 LYS A C 1
ATOM 1079 O O . LYS A 1 142 ? 48.062 17.614 13.066 1.00 44.87 145 LYS A O 1
ATOM 1085 N N . ASP A 1 143 ? 47.917 19.374 14.491 1.00 49.20 146 ASP A N 1
ATOM 1086 C CA . ASP A 1 143 ? 49.342 19.477 14.800 1.00 51.55 146 ASP A CA 1
ATOM 1087 C C . ASP A 1 143 ? 50.024 18.160 15.089 1.00 50.44 146 ASP A C 1
ATOM 1088 O O . ASP A 1 143 ? 51.167 17.944 14.683 1.00 51.51 146 ASP A O 1
ATOM 1093 N N . LYS A 1 144 ? 49.322 17.260 15.763 1.00 48.63 147 LYS A N 1
ATOM 1094 C CA . LYS A 1 144 ? 49.909 15.992 16.115 1.00 47.16 147 LYS A CA 1
ATOM 1095 C C . LYS A 1 144 ? 49.877 15.021 14.945 1.00 45.31 147 LYS A C 1
ATOM 1096 O O . LYS A 1 144 ? 50.537 13.995 15.000 1.00 44.68 147 LYS A O 1
ATOM 1102 N N . THR A 1 145 ? 49.104 15.333 13.902 1.00 44.62 148 THR A N 1
ATOM 1103 C CA . THR A 1 145 ? 48.969 14.466 12.729 1.00 43.11 148 THR A CA 1
ATOM 1104 C C . THR A 1 145 ? 49.563 15.099 11.453 1.00 44.70 148 THR A C 1
ATOM 1105 O O . THR A 1 145 ? 49.166 14.743 10.339 1.00 44.13 148 THR A O 1
ATOM 1109 N N . GLN A 1 146 ? 50.519 16.003 11.629 1.00 47.91 149 GLN A N 1
ATOM 1110 C CA . GLN A 1 146 ? 51.222 16.645 10.508 1.00 49.96 149 GLN A CA 1
ATOM 1111 C C . GLN A 1 146 ? 50.267 17.477 9.633 1.00 50.77 149 GLN A C 1
ATOM 1112 O O . GLN A 1 146 ? 50.323 17.398 8.397 1.00 50.99 149 GLN A O 1
ATOM 1118 N N . GLY A 1 147 ? 49.388 18.248 10.285 1.00 50.75 150 GLY A N 1
ATOM 1119 C CA . GLY A 1 147 ? 48.346 19.025 9.599 1.00 50.20 150 GLY A CA 1
ATOM 1120 C C . GLY A 1 147 ? 47.198 18.222 8.981 1.00 47.21 150 GLY A C 1
ATOM 1121 O O . GLY A 1 147 ? 46.323 18.787 8.326 1.00 47.34 150 GLY A O 1
ATOM 1122 N N . LYS A 1 148 ? 47.166 16.911 9.178 1.00 44.14 151 LYS A N 1
ATOM 1123 C CA . LYS A 1 148 ? 46.255 16.074 8.366 1.00 41.85 151 LYS A CA 1
ATOM 1124 C C . LYS A 1 148 ? 44.848 15.820 8.931 1.00 40.44 151 LYS A C 1
ATOM 1125 O O . LYS A 1 148 ? 43.897 15.834 8.164 1.00 40.66 151 LYS A O 1
ATOM 1131 N N . ILE A 1 149 ? 44.691 15.557 10.223 1.00 40.06 152 ILE A N 1
ATOM 1132 C CA . ILE A 1 149 ? 43.338 15.471 10.812 1.00 39.88 152 ILE A CA 1
ATOM 1133 C C . ILE A 1 149 ? 42.978 16.865 11.325 1.00 42.83 152 ILE A C 1
ATOM 1134 O O . ILE A 1 149 ? 43.503 17.305 12.346 1.00 43.88 152 ILE A O 1
ATOM 1139 N N . GLU A 1 150 ? 42.127 17.596 10.602 1.00 44.25 153 GLU A N 1
ATOM 1140 C CA . GLU A 1 150 ? 41.876 18.993 10.947 1.00 46.58 153 GLU A CA 1
ATOM 1141 C C . GLU A 1 150 ? 40.685 19.229 11.878 1.00 46.86 153 GLU A C 1
ATOM 1142 O O . GLU A 1 150 ? 40.624 20.269 12.534 1.00 46.62 153 GLU A O 1
ATOM 1148 N N . HIS A 1 151 ? 39.733 18.305 11.922 1.00 44.44 154 HIS A N 1
ATOM 1149 C CA . HIS A 1 151 ? 38.580 18.437 12.817 1.00 46.36 154 HIS A CA 1
ATOM 1150 C C . HIS A 1 151 ? 38.336 17.090 13.465 1.00 44.26 154 HIS A C 1
ATOM 1151 O O . HIS A 1 151 ? 38.582 16.079 12.842 1.00 43.08 154 HIS A O 1
ATOM 1158 N N . VAL A 1 152 ? 37.920 17.097 14.728 1.00 45.38 155 VAL A N 1
ATOM 1159 C CA . VAL A 1 152 ? 37.365 15.928 15.394 1.00 43.87 155 VAL A CA 1
ATOM 1160 C C . VAL A 1 152 ? 35.929 16.206 15.855 1.00 45.11 155 VAL A C 1
ATOM 1161 O O . VAL A 1 152 ? 35.035 15.378 15.661 1.00 43.50 155 VAL A O 1
ATOM 1165 N N . PHE A 1 153 ? 35.707 17.378 16.436 1.00 47.73 156 PHE A N 1
ATOM 1166 C CA . PHE A 1 153 ? 34.389 17.763 16.946 1.00 49.88 156 PHE A CA 1
ATOM 1167 C C . PHE A 1 153 ? 33.868 18.969 16.196 1.00 52.43 156 PHE A C 1
ATOM 1168 O O . PHE A 1 153 ? 34.518 19.482 15.293 1.00 52.40 156 PHE A O 1
ATOM 1176 N N . SER A 1 154 ? 32.669 19.392 16.579 1.00 54.89 157 SER A N 1
ATOM 1177 C CA . SER A 1 154 ? 32.075 20.635 16.118 1.00 57.63 157 SER A CA 1
ATOM 1178 C C . SER A 1 154 ? 31.269 21.215 17.271 1.00 60.75 157 SER A C 1
ATOM 1179 O O . SER A 1 154 ? 31.663 21.077 18.429 1.00 61.32 157 SER A O 1
ATOM 1182 N N . ASP A 1 157 ? 28.036 19.881 19.044 1.00 65.77 160 ASP A N 1
ATOM 1183 C CA . ASP A 1 157 ? 28.292 18.444 19.008 1.00 61.85 160 ASP A CA 1
ATOM 1184 C C . ASP A 1 157 ? 28.180 17.782 20.383 1.00 61.73 160 ASP A C 1
ATOM 1185 O O . ASP A 1 157 ? 28.573 16.634 20.546 1.00 60.29 160 ASP A O 1
ATOM 1190 N N . SER A 1 158 ? 27.632 18.485 21.367 1.00 63.85 161 SER A N 1
ATOM 1191 C CA . SER A 1 158 ? 27.565 17.969 22.743 1.00 63.36 161 SER A CA 1
ATOM 1192 C C . SER A 1 158 ? 28.953 18.010 23.398 1.00 61.55 161 SER A C 1
ATOM 1193 O O . SER A 1 158 ? 29.809 17.187 23.077 1.00 58.66 161 SER A O 1
ATOM 1196 N N . PRO A 1 159 ? 29.187 18.992 24.285 1.00 62.83 162 PRO A N 1
ATOM 1197 C CA . PRO A 1 159 ? 30.431 19.123 25.043 1.00 61.90 162 PRO A CA 1
ATOM 1198 C C . PRO A 1 159 ? 30.510 18.217 26.266 1.00 60.64 162 PRO A C 1
ATOM 1199 O O . PRO A 1 159 ? 29.612 18.238 27.093 1.00 63.01 162 PRO A O 1
ATOM 1203 N N . ALA A 1 160 ? 31.584 17.442 26.375 1.00 57.43 163 ALA A N 1
ATOM 1204 C CA . ALA A 1 160 ? 31.873 16.657 27.575 1.00 56.35 163 ALA A CA 1
ATOM 1205 C C . ALA A 1 160 ? 32.852 17.392 28.496 1.00 56.94 163 ALA A C 1
ATOM 1206 O O . ALA A 1 160 ? 33.463 18.391 28.116 1.00 56.77 163 ALA A O 1
ATOM 1208 N N . SER A 1 161 ? 32.978 16.885 29.717 1.00 56.82 164 SER A N 1
ATOM 1209 C CA . SER A 1 161 ? 33.929 17.411 30.690 1.00 57.81 164 SER A CA 1
ATOM 1210 C C . SER A 1 161 ? 35.280 16.729 30.544 1.00 54.95 164 SER A C 1
ATOM 1211 O O . SER A 1 161 ? 36.317 17.356 30.718 1.00 55.82 164 SER A O 1
ATOM 1214 N N . PHE A 1 162 ? 35.259 15.433 30.254 1.00 51.65 165 PHE A N 1
ATOM 1215 C CA . PHE A 1 162 ? 36.476 14.687 30.002 1.00 48.89 165 PHE A CA 1
ATOM 1216 C C . PHE A 1 162 ? 36.396 14.120 28.599 1.00 45.49 165 PHE A C 1
ATOM 1217 O O . PHE A 1 162 ? 35.441 13.410 28.258 1.00 43.96 165 PHE A O 1
ATOM 1225 N N . ILE A 1 163 ? 37.401 14.425 27.782 1.00 43.42 166 ILE A N 1
ATOM 1226 C CA . ILE A 1 163 ? 37.419 13.940 26.409 1.00 40.61 166 ILE A CA 1
ATOM 1227 C C . ILE A 1 163 ? 38.695 13.153 26.123 1.00 37.83 166 ILE A C 1
ATOM 1228 O O . ILE A 1 163 ? 39.787 13.621 26.395 1.00 38.43 166 ILE A O 1
ATOM 1233 N N . LEU A 1 164 ? 38.549 11.944 25.604 1.00 35.76 167 LEU A N 1
ATOM 1234 C CA . LEU A 1 164 ? 39.677 11.183 25.101 1.00 34.04 167 LEU A CA 1
ATOM 1235 C C . LEU A 1 164 ? 39.585 11.155 23.581 1.00 32.17 167 LEU A C 1
ATOM 1236 O O . LEU A 1 164 ? 38.579 10.691 23.043 1.00 31.48 167 LEU A O 1
ATOM 1241 N N . VAL A 1 165 ? 40.633 11.605 22.887 1.00 31.62 168 VAL A N 1
ATOM 1242 C CA . VAL A 1 165 ? 40.745 11.324 21.443 1.00 29.89 168 VAL A CA 1
ATOM 1243 C C . VAL A 1 165 ? 41.857 10.325 21.174 1.00 28.94 168 VAL A C 1
ATOM 1244 O O . VAL A 1 165 ? 43.014 10.595 21.478 1.00 29.26 168 VAL A O 1
ATOM 1248 N N . ASN A 1 166 ? 41.503 9.183 20.606 1.00 28.40 169 ASN A N 1
ATOM 1249 C CA . ASN A 1 166 ? 42.491 8.294 20.057 1.00 27.92 169 ASN A CA 1
ATOM 1250 C C . ASN A 1 166 ? 42.538 8.558 18.562 1.00 27.14 169 ASN A C 1
ATOM 1251 O O . ASN A 1 166 ? 41.545 8.376 17.862 1.00 26.00 169 ASN A O 1
ATOM 1256 N N . TYR A 1 167 ? 43.701 8.938 18.056 1.00 27.31 170 TYR A N 1
ATOM 1257 C CA . TYR A 1 167 ? 43.806 9.270 16.642 1.00 27.75 170 TYR A CA 1
ATOM 1258 C C . TYR A 1 167 ? 44.897 8.458 15.924 1.00 26.58 170 TYR A C 1
ATOM 1259 O O . TYR A 1 167 ? 45.857 7.993 16.537 1.00 25.91 170 TYR A O 1
ATOM 1268 N N . ILE A 1 168 ? 44.724 8.279 14.618 1.00 25.95 171 ILE A N 1
ATOM 1269 C CA . ILE A 1 168 ? 45.748 7.643 13.764 1.00 25.00 171 ILE A CA 1
ATOM 1270 C C . ILE A 1 168 ? 45.575 8.256 12.362 1.00 25.26 171 ILE A C 1
ATOM 1271 O O . ILE A 1 168 ? 44.501 8.156 11.751 1.00 23.51 171 ILE A O 1
ATOM 1276 N N . PHE A 1 169 ? 46.586 8.995 11.893 1.00 26.11 172 PHE A N 1
ATOM 1277 C CA . PHE A 1 169 ? 46.749 9.235 10.454 1.00 26.11 172 PHE A CA 1
ATOM 1278 C C . PHE A 1 169 ? 47.692 8.174 9.854 1.00 26.63 172 PHE A C 1
ATOM 1279 O O . PHE A 1 169 ? 48.795 7.979 10.363 1.00 28.09 172 PHE A O 1
ATOM 1287 N N . LEU A 1 170 ? 47.261 7.497 8.787 1.00 25.24 173 LEU A N 1
ATOM 1288 C CA . LEU A 1 170 ? 48.133 6.603 8.036 1.00 25.43 173 LEU A CA 1
ATOM 1289 C C . LEU A 1 170 ? 48.246 6.924 6.520 1.00 25.44 173 LEU A C 1
ATOM 1290 O O . LEU A 1 170 ? 47.257 7.292 5.845 1.00 23.03 173 LEU A O 1
ATOM 1295 N N . ARG A 1 171 ? 49.474 6.798 6.012 1.00 27.21 174 ARG A N 1
ATOM 1296 C CA . ARG A 1 171 ? 49.797 6.996 4.599 1.00 28.50 174 ARG A CA 1
ATOM 1297 C C . ARG A 1 171 ? 51.097 6.241 4.271 1.00 29.38 174 ARG A C 1
ATOM 1298 O O . ARG A 1 171 ? 52.088 6.394 4.962 1.00 30.88 174 ARG A O 1
ATOM 1306 N N . GLY A 1 172 ? 51.098 5.436 3.225 1.00 29.48 175 GLY A N 1
ATOM 1307 C CA . GLY A 1 172 ? 52.276 4.611 2.943 1.00 30.78 175 GLY A CA 1
ATOM 1308 C C . GLY A 1 172 ? 52.890 4.772 1.569 1.00 32.06 175 GLY A C 1
ATOM 1309 O O . GLY A 1 172 ? 52.284 5.351 0.651 1.00 31.87 175 GLY A O 1
ATOM 1310 N N . ILE A 1 173 ? 54.101 4.236 1.445 1.00 33.81 176 ILE A N 1
ATOM 1311 C CA . ILE A 1 173 ? 54.842 4.178 0.181 1.00 34.96 176 ILE A CA 1
ATOM 1312 C C . ILE A 1 173 ? 54.825 2.714 -0.263 1.00 34.52 176 ILE A C 1
ATOM 1313 O O . ILE A 1 173 ? 55.181 1.810 0.514 1.00 33.70 176 ILE A O 1
ATOM 1318 N N . TRP A 1 174 ? 54.386 2.486 -1.503 1.00 34.12 177 TRP A N 1
ATOM 1319 C CA . TRP A 1 174 ? 54.219 1.145 -2.047 1.00 33.11 177 TRP A CA 1
ATOM 1320 C C . TRP A 1 174 ? 55.559 0.611 -2.534 1.00 35.61 177 TRP A C 1
ATOM 1321 O O . TRP A 1 174 ? 56.380 1.358 -3.025 1.00 37.39 177 TRP A O 1
ATOM 1332 N N . GLU A 1 175 ? 55.759 -0.697 -2.407 1.00 36.24 178 GLU A N 1
ATOM 1333 C CA . GLU A 1 175 ? 56.836 -1.389 -3.105 1.00 38.18 178 GLU A CA 1
ATOM 1334 C C . GLU A 1 175 ? 56.694 -1.218 -4.617 1.00 38.57 178 GLU A C 1
ATOM 1335 O O . GLU A 1 175 ? 57.691 -1.129 -5.341 1.00 40.35 178 GLU A O 1
ATOM 1341 N N . LEU A 1 176 ? 55.446 -1.189 -5.078 1.00 36.26 179 LEU A N 1
ATOM 1342 C CA . LEU A 1 176 ? 55.113 -0.975 -6.469 1.00 36.86 179 LEU A CA 1
ATOM 1343 C C . LEU A 1 176 ? 54.292 0.299 -6.602 1.00 35.50 179 LEU A C 1
ATOM 1344 O O . LEU A 1 176 ? 53.077 0.252 -6.691 1.00 34.52 179 LEU A O 1
ATOM 1349 N N . PRO A 1 177 ? 54.955 1.453 -6.611 1.00 36.48 180 PRO A N 1
ATOM 1350 C CA . PRO A 1 177 ? 54.181 2.695 -6.697 1.00 35.69 180 PRO A CA 1
ATOM 1351 C C . PRO A 1 177 ? 53.472 2.902 -8.040 1.00 35.72 180 PRO A C 1
ATOM 1352 O O . PRO A 1 177 ? 53.877 2.330 -9.060 1.00 37.16 180 PRO A O 1
ATOM 1356 N N . PHE A 1 178 ? 52.403 3.693 -8.021 1.00 34.50 181 PHE A N 1
ATOM 1357 C CA . PHE A 1 178 ? 51.737 4.135 -9.243 1.00 34.59 181 PHE A CA 1
ATOM 1358 C C . PHE A 1 178 ? 52.404 5.404 -9.744 1.00 36.56 181 PHE A C 1
ATOM 1359 O O . PHE A 1 178 ? 52.958 6.182 -8.967 1.00 37.11 181 PHE A O 1
ATOM 1367 N N . SER A 1 179 ? 52.334 5.612 -11.053 1.00 38.21 182 SER A N 1
ATOM 1368 C CA . SER A 1 179 ? 52.848 6.816 -11.669 1.00 40.28 182 SER A CA 1
ATOM 1369 C C . SER A 1 179 ? 51.731 7.854 -11.709 1.00 39.89 182 SER A C 1
ATOM 1370 O O . SER A 1 179 ? 50.698 7.621 -12.330 1.00 39.06 182 SER A O 1
ATOM 1373 N N . PRO A 1 180 ? 51.916 8.996 -11.026 1.00 41.05 183 PRO A N 1
ATOM 1374 C CA . PRO A 1 180 ? 50.913 10.076 -11.065 1.00 41.16 183 PRO A CA 1
ATOM 1375 C C . PRO A 1 180 ? 50.438 10.481 -12.458 1.00 42.74 183 PRO A C 1
ATOM 1376 O O . PRO A 1 180 ? 49.313 10.948 -12.602 1.00 42.16 183 PRO A O 1
ATOM 1380 N N . GLU A 1 181 ? 51.305 10.334 -13.462 1.00 44.73 184 GLU A N 1
ATOM 1381 C CA . GLU A 1 181 ? 50.955 10.593 -14.849 1.00 46.54 184 GLU A CA 1
ATOM 1382 C C . GLU A 1 181 ? 49.805 9.723 -15.369 1.00 44.62 184 GLU A C 1
ATOM 1383 O O . GLU A 1 181 ? 49.053 10.134 -16.265 1.00 45.04 184 GLU A O 1
ATOM 1389 N N . ASN A 1 182 ? 49.692 8.518 -14.822 1.00 42.54 185 ASN A N 1
ATOM 1390 C CA . ASN A 1 182 ? 48.680 7.555 -15.252 1.00 41.54 185 ASN A CA 1
ATOM 1391 C C . ASN A 1 182 ? 47.345 7.670 -14.535 1.00 39.59 185 ASN A C 1
ATOM 1392 O O . ASN A 1 182 ? 46.385 7.020 -14.927 1.00 39.53 185 ASN A O 1
ATOM 1397 N N . THR A 1 183 ? 47.297 8.450 -13.465 1.00 38.91 186 THR A N 1
ATOM 1398 C CA . THR A 1 183 ? 46.072 8.639 -12.709 1.00 37.58 186 THR A CA 1
ATOM 1399 C C . THR A 1 183 ? 45.067 9.455 -13.517 1.00 39.17 186 THR A C 1
ATOM 1400 O O . THR A 1 183 ? 45.381 10.548 -14.009 1.00 40.71 186 THR A O 1
ATOM 1404 N N . ARG A 1 184 ? 43.867 8.902 -13.689 1.00 38.50 187 ARG A N 1
ATOM 1405 C CA . ARG A 1 184 ? 42.843 9.590 -14.466 1.00 40.51 187 ARG A CA 1
ATOM 1406 C C . ARG A 1 184 ? 41.437 9.354 -13.934 1.00 39.28 187 ARG A C 1
ATOM 1407 O O . ARG A 1 184 ? 41.157 8.332 -13.296 1.00 37.43 187 ARG A O 1
ATOM 1415 N N . GLU A 1 185 ? 40.567 10.319 -14.217 1.00 41.28 188 GLU A N 1
ATOM 1416 C CA . GLU A 1 185 ? 39.186 10.282 -13.772 1.00 41.01 188 GLU A CA 1
ATOM 1417 C C . GLU A 1 185 ? 38.454 9.120 -14.421 1.00 40.85 188 GLU A C 1
ATOM 1418 O O . GLU A 1 185 ? 38.454 8.980 -15.640 1.00 42.35 188 GLU A O 1
ATOM 1424 N N . GLU A 1 186 ? 37.863 8.269 -13.589 1.00 38.97 189 GLU A N 1
ATOM 1425 C CA . GLU A 1 186 ? 36.993 7.205 -14.054 1.00 38.30 189 GLU A CA 1
ATOM 1426 C C . GLU A 1 186 ? 35.746 7.154 -13.189 1.00 37.42 189 GLU A C 1
ATOM 1427 O O . GLU A 1 186 ? 35.707 7.737 -12.090 1.00 36.07 189 GLU A O 1
ATOM 1433 N N . ASP A 1 187 ? 34.741 6.445 -13.698 1.00 37.01 190 ASP A N 1
ATOM 1434 C CA . ASP A 1 187 ? 33.530 6.130 -12.952 1.00 36.69 190 ASP A CA 1
ATOM 1435 C C . ASP A 1 187 ? 33.791 5.170 -11.795 1.00 34.39 190 ASP A C 1
ATOM 1436 O O . ASP A 1 187 ? 34.512 4.185 -11.924 1.00 33.33 190 ASP A O 1
ATOM 1441 N N . PHE A 1 188 ? 33.187 5.464 -10.655 1.00 33.96 191 PHE A N 1
ATOM 1442 C CA . PHE A 1 188 ? 33.124 4.504 -9.576 1.00 33.24 191 PHE A CA 1
ATOM 1443 C C . PHE A 1 188 ? 31.651 4.215 -9.323 1.00 34.08 191 PHE A C 1
ATOM 1444 O O . PHE A 1 188 ? 30.873 5.125 -9.180 1.00 34.29 191 PHE A O 1
ATOM 1452 N N . TYR A 1 189 ? 31.292 2.938 -9.243 1.00 35.19 192 TYR A N 1
ATOM 1453 C CA . TYR A 1 189 ? 29.902 2.537 -9.066 1.00 36.31 192 TYR A CA 1
ATOM 1454 C C . TYR A 1 189 ? 29.532 2.329 -7.594 1.00 35.82 192 TYR A C 1
ATOM 1455 O O . TYR A 1 189 ? 29.686 1.242 -7.054 1.00 33.86 192 TYR A O 1
ATOM 1464 N N . VAL A 1 190 ? 28.975 3.374 -6.984 1.00 37.25 193 VAL A N 1
ATOM 1465 C CA . VAL A 1 190 ? 28.690 3.404 -5.538 1.00 37.52 193 VAL A CA 1
ATOM 1466 C C . VAL A 1 190 ? 27.604 2.423 -5.136 1.00 38.71 193 VAL A C 1
ATOM 1467 O O . VAL A 1 190 ? 27.771 1.638 -4.204 1.00 39.33 193 VAL A O 1
ATOM 1471 N N . ASN A 1 191 ? 26.507 2.453 -5.864 1.00 41.39 194 ASN A N 1
ATOM 1472 C CA . ASN A 1 191 ? 25.399 1.551 -5.626 1.00 43.41 194 ASN A CA 1
ATOM 1473 C C . ASN A 1 191 ? 24.759 1.163 -6.955 1.00 45.63 194 ASN A C 1
ATOM 1474 O O . ASN A 1 191 ? 25.461 1.076 -7.968 1.00 46.13 194 ASN A O 1
ATOM 1479 N N . GLU A 1 192 ? 23.452 0.921 -6.959 1.00 48.00 195 GLU A N 1
ATOM 1480 C CA . GLU A 1 192 ? 22.778 0.354 -8.132 1.00 50.02 195 GLU A CA 1
ATOM 1481 C C . GLU A 1 192 ? 22.345 1.431 -9.117 1.00 51.78 195 GLU A C 1
ATOM 1482 O O . GLU A 1 192 ? 22.124 1.157 -10.299 1.00 53.49 195 GLU A O 1
ATOM 1488 N N . THR A 1 193 ? 22.214 2.655 -8.621 1.00 52.16 196 THR A N 1
ATOM 1489 C CA . THR A 1 193 ? 21.749 3.775 -9.440 1.00 53.34 196 THR A CA 1
ATOM 1490 C C . THR A 1 193 ? 22.833 4.829 -9.671 1.00 51.97 196 THR A C 1
ATOM 1491 O O . THR A 1 193 ? 22.836 5.493 -10.715 1.00 53.52 196 THR A O 1
ATOM 1495 N N . SER A 1 194 ? 23.764 4.957 -8.726 1.00 48.62 197 SER A N 1
ATOM 1496 C CA . SER A 1 194 ? 24.672 6.095 -8.700 1.00 47.40 197 SER A CA 1
ATOM 1497 C C . SER A 1 194 ? 26.136 5.730 -9.058 1.00 44.89 197 SER A C 1
ATOM 1498 O O . SER A 1 194 ? 26.741 4.806 -8.471 1.00 42.63 197 SER A O 1
ATOM 1501 N N . THR A 1 195 ? 26.672 6.438 -10.058 1.00 44.20 198 THR A N 1
ATOM 1502 C CA . THR A 1 195 ? 28.106 6.462 -10.314 1.00 41.94 198 THR A CA 1
ATOM 1503 C C . THR A 1 195 ? 28.617 7.875 -10.020 1.00 40.98 198 THR A C 1
ATOM 1504 O O . THR A 1 195 ? 27.892 8.853 -10.160 1.00 43.23 198 THR A O 1
ATOM 1508 N N . VAL A 1 196 ? 29.866 7.946 -9.575 1.00 38.67 199 VAL A N 1
ATOM 1509 C CA . VAL A 1 196 ? 30.539 9.185 -9.213 1.00 37.67 199 VAL A CA 1
ATOM 1510 C C . VAL A 1 196 ? 31.901 9.094 -9.890 1.00 36.50 199 VAL A C 1
ATOM 1511 O O . VAL A 1 196 ? 32.356 8.004 -10.2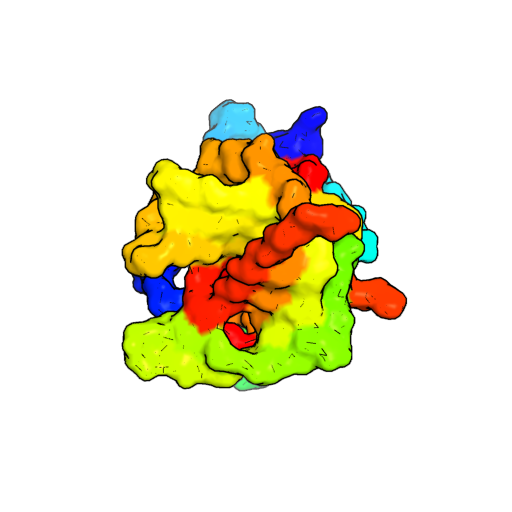15 1.00 33.17 199 VAL A O 1
ATOM 1515 N N . LYS A 1 197 ? 32.531 10.234 -10.114 1.00 37.09 200 LYS A N 1
ATOM 1516 C CA . LYS A 1 197 ? 33.876 10.282 -10.689 1.00 37.61 200 LYS A CA 1
ATOM 1517 C C . LYS A 1 197 ? 34.916 10.235 -9.562 1.00 35.73 200 LYS A C 1
ATOM 1518 O O . LYS A 1 197 ? 34.758 10.936 -8.579 1.00 34.98 200 LYS A O 1
ATOM 1524 N N . VAL A 1 198 ? 35.952 9.403 -9.706 1.00 34.80 201 VAL A N 1
ATOM 1525 C CA . VAL A 1 198 ? 37.087 9.343 -8.765 1.00 33.77 201 VAL A CA 1
ATOM 1526 C C . VAL A 1 198 ? 38.424 9.341 -9.532 1.00 34.35 201 VAL A C 1
ATOM 1527 O O . VAL A 1 198 ? 38.496 8.799 -10.650 1.00 35.25 201 VAL A O 1
ATOM 1531 N N . PRO A 1 199 ? 39.494 9.921 -8.948 1.00 34.45 202 PRO A N 1
ATOM 1532 C CA . PRO A 1 199 ? 40.801 9.734 -9.583 1.00 34.00 202 PRO A CA 1
ATOM 1533 C C . PRO A 1 199 ? 41.226 8.289 -9.456 1.00 32.03 202 PRO A C 1
ATOM 1534 O O . PRO A 1 199 ? 41.327 7.775 -8.341 1.00 30.75 202 PRO A O 1
ATOM 1538 N N . MET A 1 200 ? 41.418 7.633 -10.597 1.00 31.80 203 MET A N 1
ATOM 1539 C CA . MET A 1 200 ? 41.787 6.232 -10.634 1.00 30.44 203 MET A CA 1
ATOM 1540 C C . MET A 1 200 ? 43.253 6.088 -11.016 1.00 30.79 203 MET A C 1
ATOM 1541 O O . MET A 1 200 ? 43.685 6.520 -12.092 1.00 31.72 203 MET A O 1
ATOM 1546 N N . MET A 1 201 ? 44.001 5.481 -10.102 1.00 30.04 204 MET A N 1
ATOM 1547 C CA . MET A 1 201 ? 45.421 5.182 -10.288 1.00 30.71 204 MET A CA 1
ATOM 1548 C C . MET A 1 201 ? 45.533 3.915 -11.102 1.00 30.49 204 MET A C 1
ATOM 1549 O O . MET A 1 201 ? 44.728 3.022 -10.940 1.00 28.50 204 MET A O 1
ATOM 1554 N N . VAL A 1 202 ? 46.505 3.833 -12.002 1.00 32.50 205 VAL A N 1
ATOM 1555 C CA . VAL A 1 202 ? 46.644 2.626 -12.802 1.00 33.12 205 VAL A CA 1
ATOM 1556 C C . VAL A 1 202 ? 48.100 2.216 -13.018 1.00 34.21 205 VAL A C 1
ATOM 1557 O O . VAL A 1 202 ? 48.963 3.049 -13.249 1.00 35.28 205 VAL A O 1
ATOM 1561 N N . GLN A 1 203 ? 48.350 0.916 -12.865 1.00 34.21 206 GLN A N 1
ATOM 1562 C CA . GLN A 1 203 ? 49.651 0.331 -13.128 1.00 36.02 206 GLN A CA 1
ATOM 1563 C C . GLN A 1 203 ? 49.486 -1.071 -13.672 1.00 36.54 206 GLN A C 1
ATOM 1564 O O . GLN A 1 203 ? 48.432 -1.683 -13.506 1.00 34.60 206 GLN A O 1
ATOM 1570 N N . SER A 1 204 ? 50.523 -1.541 -14.364 1.00 38.94 207 SER A N 1
ATOM 1571 C CA . SER A 1 204 ? 50.616 -2.919 -14.813 1.00 40.39 207 SER A CA 1
ATOM 1572 C C . SER A 1 204 ? 51.879 -3.551 -14.238 1.00 41.45 207 SER A C 1
ATOM 1573 O O . SER A 1 204 ? 52.918 -2.901 -14.142 1.00 42.71 207 SER A O 1
ATOM 1576 N N . GLY A 1 205 ? 51.786 -4.809 -13.826 1.00 41.47 208 GLY A N 1
ATOM 1577 C CA . GLY A 1 205 ? 52.952 -5.493 -13.285 1.00 42.87 208 GLY A CA 1
ATOM 1578 C C . GLY A 1 205 ? 52.617 -6.849 -12.729 1.00 42.67 208 GLY A C 1
ATOM 1579 O O . GLY A 1 205 ? 51.476 -7.307 -12.845 1.00 41.97 208 GLY A O 1
ATOM 1580 N N . SER A 1 206 ? 53.624 -7.495 -12.148 1.00 43.68 209 SER A N 1
ATOM 1581 C CA . SER A 1 206 ? 53.431 -8.742 -11.425 1.00 43.69 209 SER A CA 1
ATOM 1582 C C . SER A 1 206 ? 53.064 -8.409 -9.977 1.00 41.56 209 SER A C 1
ATOM 1583 O O . SER A 1 206 ? 53.889 -7.874 -9.206 1.00 41.48 209 SER A O 1
ATOM 1586 N N . ILE A 1 207 ? 51.819 -8.711 -9.623 1.00 39.62 210 ILE A N 1
ATOM 1587 C CA . ILE A 1 207 ? 51.233 -8.290 -8.345 1.00 37.56 210 ILE A CA 1
ATOM 1588 C C . ILE A 1 207 ? 50.533 -9.492 -7.702 1.00 37.46 210 ILE A C 1
ATOM 1589 O O . ILE A 1 207 ? 49.898 -10.304 -8.392 1.00 38.23 210 ILE A O 1
ATOM 1594 N N . GLY A 1 208 ? 50.681 -9.622 -6.384 1.00 36.66 211 GLY A N 1
ATOM 1595 C CA . GLY A 1 208 ? 50.062 -10.706 -5.623 1.00 36.01 211 GLY A CA 1
ATOM 1596 C C . GLY A 1 208 ? 48.559 -10.630 -5.780 1.00 34.37 211 GLY A C 1
ATOM 1597 O O . GLY A 1 208 ? 47.965 -9.584 -5.592 1.00 32.47 211 GLY A O 1
ATOM 1598 N N . TYR A 1 209 ? 47.965 -11.748 -6.155 1.00 35.53 212 TYR A N 1
ATOM 1599 C CA . TYR A 1 209 ? 46.577 -11.801 -6.582 1.00 34.71 212 TYR A CA 1
ATOM 1600 C C . TYR A 1 209 ? 46.025 -13.169 -6.188 1.00 35.65 212 TYR A C 1
ATOM 1601 O O . TYR A 1 209 ? 46.766 -14.141 -6.119 1.00 37.11 212 TYR A O 1
ATOM 1610 N N . PHE A 1 210 ? 44.729 -13.218 -5.890 1.00 34.71 213 PHE A N 1
ATOM 1611 C CA . PHE A 1 210 ? 44.051 -14.482 -5.647 1.00 36.05 213 PHE A CA 1
ATOM 1612 C C . PHE A 1 210 ? 42.591 -14.354 -6.002 1.00 35.54 213 PHE A C 1
ATOM 1613 O O . PHE A 1 210 ? 41.960 -13.405 -5.623 1.00 33.66 213 PHE A O 1
ATOM 1621 N N . ARG A 1 211 ? 42.043 -15.350 -6.687 1.00 38.37 214 ARG A N 1
ATOM 1622 C CA . ARG A 1 211 ? 40.612 -15.374 -6.917 1.00 38.56 214 ARG A CA 1
ATOM 1623 C C . ARG A 1 211 ? 40.033 -16.521 -6.086 1.00 39.85 214 ARG A C 1
ATOM 1624 O O . ARG A 1 211 ? 40.304 -17.680 -6.355 1.00 40.79 214 ARG A O 1
ATOM 1632 N N . ASP A 1 212 ? 39.257 -16.180 -5.053 1.00 39.21 215 ASP A N 1
ATOM 1633 C CA . ASP A 1 212 ? 38.743 -17.185 -4.122 1.00 40.58 215 ASP A CA 1
ATOM 1634 C C . ASP A 1 212 ? 37.377 -17.671 -4.590 1.00 42.39 215 ASP A C 1
ATOM 1635 O O . ASP A 1 212 ? 36.647 -16.938 -5.246 1.00 41.92 215 ASP A O 1
ATOM 1640 N N . SER A 1 213 ? 37.016 -18.903 -4.253 1.00 44.53 216 SER A N 1
ATOM 1641 C CA . SER A 1 213 ? 35.688 -19.390 -4.632 1.00 45.99 216 SER A CA 1
ATOM 1642 C C . SER A 1 213 ? 34.704 -19.604 -3.473 1.00 45.85 216 SER A C 1
ATOM 1643 O O . SER A 1 213 ? 33.510 -19.300 -3.610 1.00 46.12 216 SER A O 1
ATOM 1646 N N . VAL A 1 214 ? 35.205 -20.063 -2.331 1.00 45.94 217 VAL A N 1
ATOM 1647 C CA . VAL A 1 214 ? 34.372 -20.256 -1.136 1.00 45.90 217 VAL A CA 1
ATOM 1648 C C . VAL A 1 214 ? 33.762 -18.920 -0.695 1.00 43.80 217 VAL A C 1
ATOM 1649 O O . VAL A 1 214 ? 32.607 -18.857 -0.280 1.00 45.59 217 VAL A O 1
ATOM 1653 N N . PHE A 1 215 ? 34.548 -17.860 -0.807 1.00 39.83 218 PHE A N 1
ATOM 1654 C CA . PHE A 1 215 ? 34.105 -16.508 -0.509 1.00 37.86 218 PHE A CA 1
ATOM 1655 C C . PHE A 1 215 ? 34.317 -15.806 -1.832 1.00 36.33 218 PHE A C 1
ATOM 1656 O O . PHE A 1 215 ? 35.452 -15.705 -2.288 1.00 37.74 218 PHE A O 1
ATOM 1664 N N . PRO A 1 216 ? 33.237 -15.390 -2.506 1.00 35.85 219 PRO A N 1
ATOM 1665 C CA . PRO A 1 216 ? 33.479 -14.990 -3.881 1.00 35.75 219 PRO A CA 1
ATOM 1666 C C . PRO A 1 216 ? 34.037 -13.590 -3.971 1.00 33.41 219 PRO A C 1
ATOM 1667 O O . PRO A 1 216 ? 33.296 -12.608 -3.854 1.00 32.03 219 PRO A O 1
ATOM 1671 N N . CYS A 1 217 ? 35.354 -13.510 -4.165 1.00 32.65 220 CYS A N 1
ATOM 1672 C CA . CYS A 1 217 ? 36.036 -12.231 -4.284 1.00 31.10 220 CYS A CA 1
ATOM 1673 C C . CYS A 1 217 ? 37.337 -12.420 -5.042 1.00 31.10 220 CYS A C 1
ATOM 1674 O O . CYS A 1 217 ? 37.759 -13.527 -5.293 1.00 31.84 220 CYS A O 1
ATOM 1677 N N . GLN A 1 218 ? 37.956 -11.311 -5.398 1.00 30.14 221 GLN A N 1
ATOM 1678 C CA . GLN A 1 218 ? 39.334 -11.320 -5.853 1.00 30.44 221 GLN A CA 1
ATOM 1679 C C . GLN A 1 218 ? 40.141 -10.491 -4.861 1.00 28.95 221 GLN A C 1
ATOM 1680 O O . GLN A 1 218 ? 39.628 -9.516 -4.365 1.00 28.40 221 GLN A O 1
ATOM 1686 N N . LEU A 1 219 ? 41.377 -10.914 -4.575 1.00 29.57 222 LEU A N 1
ATOM 1687 C CA . LEU A 1 219 ? 42.285 -10.162 -3.710 1.00 28.05 222 LEU A CA 1
ATOM 1688 C C . LEU A 1 219 ? 43.521 -9.651 -4.475 1.00 28.17 222 LEU A C 1
ATOM 1689 O O . LEU A 1 219 ? 44.068 -10.347 -5.309 1.00 28.84 222 LEU A O 1
ATOM 1694 N N . ILE A 1 220 ? 43.910 -8.413 -4.191 1.00 27.09 223 ILE A N 1
ATOM 1695 C CA . ILE A 1 220 ? 45.210 -7.875 -4.573 1.00 27.73 223 ILE A CA 1
ATOM 1696 C C . ILE A 1 220 ? 45.957 -7.555 -3.263 1.00 27.18 223 ILE A C 1
ATOM 1697 O O . ILE A 1 220 ? 45.395 -6.921 -2.346 1.00 24.32 223 ILE A O 1
ATOM 1702 N N . GLN A 1 221 ? 47.183 -8.069 -3.148 1.00 27.78 224 GLN A N 1
ATOM 1703 C CA . GLN A 1 221 ? 48.079 -7.734 -2.030 1.00 27.88 224 GLN A CA 1
ATOM 1704 C C . GLN A 1 221 ? 49.119 -6.724 -2.517 1.00 28.31 224 GLN A C 1
ATOM 1705 O O . GLN A 1 221 ? 49.888 -7.003 -3.426 1.00 29.02 224 GLN A O 1
ATOM 1711 N N . MET A 1 222 ? 49.085 -5.528 -1.943 1.00 27.57 225 MET A N 1
ATOM 1712 C CA . MET A 1 222 ? 50.079 -4.522 -2.225 1.00 28.42 225 MET A CA 1
ATOM 1713 C C . MET A 1 222 ? 50.911 -4.278 -0.962 1.00 29.05 225 MET A C 1
ATOM 1714 O O . MET A 1 222 ? 50.383 -3.815 0.053 1.00 28.81 225 MET A O 1
ATOM 1719 N N . ASP A 1 223 ? 52.212 -4.546 -1.040 1.00 30.33 226 ASP A N 1
ATOM 1720 C CA . ASP A 1 223 ? 53.122 -4.251 0.054 1.00 30.98 226 ASP A CA 1
ATOM 1721 C C . ASP A 1 223 ? 53.516 -2.781 0.100 1.00 30.81 226 ASP A C 1
ATOM 1722 O O . ASP A 1 223 ? 53.790 -2.163 -0.929 1.00 31.24 226 ASP A O 1
ATOM 1727 N N . TYR A 1 224 ? 53.556 -2.235 1.309 1.00 29.56 227 TYR A N 1
ATOM 1728 C CA . TYR A 1 224 ? 54.287 -1.017 1.558 1.00 30.45 227 TYR A CA 1
ATOM 1729 C C . TYR A 1 224 ? 55.752 -1.372 1.735 1.00 32.76 227 TYR A C 1
ATOM 1730 O O . TYR A 1 224 ? 56.100 -2.515 2.105 1.00 32.30 227 TYR A O 1
ATOM 1739 N N . VAL A 1 225 ? 56.607 -0.392 1.438 1.00 34.27 228 VAL A N 1
ATOM 1740 C CA . VAL A 1 225 ? 57.973 -0.388 1.904 1.00 36.57 228 VAL A CA 1
ATOM 1741 C C . VAL A 1 225 ? 57.932 -0.507 3.426 1.00 36.79 228 VAL A C 1
ATOM 1742 O O . VAL A 1 225 ? 57.136 0.158 4.096 1.00 35.13 228 VAL A O 1
ATOM 1746 N N . GLY A 1 226 ? 58.792 -1.364 3.961 1.00 38.55 229 GLY A N 1
ATOM 1747 C CA . GLY A 1 226 ? 58.730 -1.745 5.366 1.00 38.70 229 GLY A CA 1
ATOM 1748 C C . GLY A 1 226 ? 57.842 -2.965 5.540 1.00 37.81 229 GLY A C 1
ATOM 1749 O O . GLY A 1 226 ? 57.574 -3.689 4.585 1.00 38.35 229 GLY A O 1
ATOM 1750 N N . ASN A 1 227 ? 57.369 -3.179 6.762 1.00 36.89 230 ASN A N 1
ATOM 1751 C CA . ASN A 1 227 ? 56.574 -4.361 7.068 1.00 35.91 230 ASN A CA 1
ATOM 1752 C C . ASN A 1 227 ? 55.073 -4.217 6.782 1.00 33.55 230 ASN A C 1
ATOM 1753 O O . ASN A 1 227 ? 54.362 -5.176 6.905 1.00 33.20 230 ASN A O 1
ATOM 1758 N N . GLY A 1 228 ? 54.604 -3.032 6.399 1.00 32.41 231 GLY A N 1
ATOM 1759 C CA . GLY A 1 228 ? 53.191 -2.832 6.083 1.00 30.36 231 GLY A CA 1
ATOM 1760 C C . GLY A 1 228 ? 52.756 -3.580 4.823 1.00 29.97 231 GLY A C 1
ATOM 1761 O O . GLY A 1 228 ? 53.551 -3.828 3.908 1.00 30.03 231 GLY A O 1
ATOM 1762 N N . THR A 1 229 ? 51.490 -3.970 4.789 1.00 29.02 232 THR A N 1
ATOM 1763 C CA . THR A 1 229 ? 50.920 -4.617 3.610 1.00 28.63 232 THR A CA 1
ATOM 1764 C C . THR A 1 229 ? 49.416 -4.324 3.560 1.00 28.02 232 THR A C 1
ATOM 1765 O O . THR A 1 229 ? 48.763 -4.169 4.608 1.00 27.16 232 THR A O 1
ATOM 1769 N N . ALA A 1 230 ? 48.876 -4.260 2.339 1.00 27.54 233 ALA A N 1
ATOM 1770 C CA . ALA A 1 230 ? 47.470 -3.952 2.110 1.00 25.73 233 ALA A CA 1
ATOM 1771 C C . ALA A 1 230 ? 46.813 -5.100 1.359 1.00 25.81 233 ALA A C 1
ATOM 1772 O O . ALA A 1 230 ? 47.338 -5.576 0.328 1.00 25.22 233 ALA A O 1
ATOM 1774 N N . PHE A 1 231 ? 45.675 -5.560 1.881 1.00 24.59 234 PHE A N 1
ATOM 1775 C CA . PHE A 1 231 ? 44.807 -6.417 1.111 1.00 24.52 234 PHE A CA 1
ATOM 1776 C C . PHE A 1 231 ? 43.630 -5.618 0.563 1.00 23.13 234 PHE A C 1
ATOM 1777 O O . PHE A 1 231 ? 42.821 -5.081 1.310 1.00 22.56 234 PHE A O 1
ATOM 1785 N N . PHE A 1 232 ? 43.552 -5.545 -0.761 1.00 23.46 235 PHE A N 1
ATOM 1786 C CA . PHE A 1 232 ? 42.420 -4.950 -1.473 1.00 22.72 235 PHE A CA 1
ATOM 1787 C C . PHE A 1 232 ? 41.529 -6.114 -1.850 1.00 23.60 235 PHE A C 1
ATOM 1788 O O . PHE A 1 232 ? 41.979 -7.004 -2.547 1.00 23.14 235 PHE A O 1
ATOM 1796 N N . ILE A 1 233 ? 40.290 -6.102 -1.362 1.00 23.15 236 ILE A N 1
ATOM 1797 C CA . ILE A 1 233 ? 39.382 -7.225 -1.543 1.00 24.27 236 ILE A CA 1
ATOM 1798 C C . ILE A 1 233 ? 38.139 -6.756 -2.294 1.00 24.72 236 ILE A C 1
ATOM 1799 O O . ILE A 1 233 ? 37.382 -5.932 -1.800 1.00 23.72 236 ILE A O 1
ATOM 1804 N N . LEU A 1 234 ? 37.969 -7.290 -3.510 1.00 25.90 237 LEU A N 1
ATOM 1805 C CA . LEU A 1 234 ? 36.880 -6.924 -4.417 1.00 26.33 237 LEU A CA 1
ATOM 1806 C C . LEU A 1 234 ? 35.854 -8.041 -4.488 1.00 27.55 237 LEU A C 1
ATOM 1807 O O . LEU A 1 234 ? 36.075 -9.056 -5.170 1.00 28.15 237 LEU A O 1
ATOM 1812 N N . PRO A 1 235 ? 34.734 -7.886 -3.759 1.00 27.35 238 PRO A N 1
ATOM 1813 C CA . PRO A 1 235 ? 33.724 -8.943 -3.821 1.00 29.07 238 PRO A CA 1
ATOM 1814 C C . PRO A 1 235 ? 33.108 -9.090 -5.221 1.00 30.10 238 PRO A C 1
ATOM 1815 O O . PRO A 1 235 ? 32.969 -8.080 -5.930 1.00 30.90 238 PRO A O 1
ATOM 1819 N N . ASP A 1 236 ? 32.741 -10.314 -5.603 1.00 32.26 239 ASP A N 1
ATOM 1820 C CA . ASP A 1 236 ? 31.977 -10.563 -6.828 1.00 33.44 239 ASP A CA 1
ATOM 1821 C C . ASP A 1 236 ? 30.668 -9.798 -6.748 1.00 34.56 239 ASP A C 1
ATOM 1822 O O . ASP A 1 236 ? 30.264 -9.368 -5.667 1.00 34.06 239 ASP A O 1
ATOM 1827 N N . GLN A 1 237 ? 29.995 -9.607 -7.880 1.00 35.63 240 GLN A N 1
ATOM 1828 C CA . GLN A 1 237 ? 28.798 -8.765 -7.874 1.00 36.04 240 GLN A CA 1
ATOM 1829 C C . GLN A 1 237 ? 27.765 -9.393 -6.949 1.00 36.65 240 GLN A C 1
ATOM 1830 O O . GLN A 1 237 ? 27.525 -10.588 -7.014 1.00 38.13 240 GLN A O 1
ATOM 1836 N N . GLY A 1 238 ? 27.181 -8.576 -6.078 1.00 36.19 241 GLY A N 1
ATOM 1837 C CA . GLY A 1 238 ? 26.155 -9.031 -5.137 1.00 37.30 241 GLY A CA 1
ATOM 1838 C C . GLY A 1 238 ? 26.678 -9.766 -3.913 1.00 36.66 241 GLY A C 1
ATOM 1839 O O . GLY A 1 238 ? 25.889 -10.296 -3.126 1.00 38.82 241 GLY A O 1
ATOM 1840 N N . GLN A 1 239 ? 27.994 -9.813 -3.742 1.00 34.82 242 GLN A N 1
ATOM 1841 C CA . GLN A 1 239 ? 28.594 -10.712 -2.759 1.00 34.32 242 GLN A CA 1
ATOM 1842 C C . GLN A 1 239 ? 29.255 -10.038 -1.565 1.00 31.69 242 GLN A C 1
ATOM 1843 O O . GLN A 1 239 ? 29.847 -10.722 -0.743 1.00 30.74 242 GLN A O 1
ATOM 1849 N N . MET A 1 240 ? 29.134 -8.722 -1.440 1.00 30.55 243 MET A N 1
ATOM 1850 C CA . MET A 1 240 ? 29.777 -8.006 -0.329 1.00 28.95 243 MET A CA 1
ATOM 1851 C C . MET A 1 240 ? 29.410 -8.539 1.060 1.00 29.23 243 MET A C 1
ATOM 1852 O O . MET A 1 240 ? 30.271 -8.656 1.913 1.00 28.48 243 MET A O 1
ATOM 1857 N N . ASP A 1 241 ? 28.139 -8.844 1.287 1.00 30.93 244 ASP A N 1
ATOM 1858 C CA . ASP A 1 241 ? 27.688 -9.296 2.602 1.00 31.52 244 ASP A CA 1
ATOM 1859 C C . ASP A 1 241 ? 28.365 -10.612 2.956 1.00 31.89 244 ASP A C 1
ATOM 1860 O O . ASP A 1 241 ? 28.868 -10.760 4.064 1.00 31.30 244 ASP A O 1
ATOM 1865 N N . THR A 1 242 ? 28.351 -11.556 2.007 1.00 32.41 245 THR A N 1
ATOM 1866 C CA . THR A 1 242 ? 29.039 -12.833 2.126 1.00 32.29 245 THR A CA 1
ATOM 1867 C C . THR A 1 242 ? 30.532 -12.756 2.488 1.00 30.90 245 THR A C 1
ATOM 1868 O O . THR A 1 242 ? 30.987 -13.450 3.385 1.00 30.70 245 THR A O 1
ATOM 1872 N N . VAL A 1 243 ? 31.284 -11.936 1.763 1.00 29.65 246 VAL A N 1
ATOM 1873 C CA . VAL A 1 243 ? 32.732 -11.779 1.986 1.00 28.91 246 VAL A CA 1
ATOM 1874 C C . VAL A 1 243 ? 32.998 -11.190 3.383 1.00 28.72 246 VAL A C 1
ATOM 1875 O O . VAL A 1 243 ? 33.763 -11.765 4.163 1.00 29.08 246 VAL A O 1
ATOM 1879 N N . ILE A 1 244 ? 32.300 -10.111 3.708 1.00 28.11 247 ILE A N 1
ATOM 1880 C CA . ILE A 1 244 ? 32.311 -9.514 5.058 1.00 27.60 247 ILE A CA 1
ATOM 1881 C C . ILE A 1 244 ? 32.088 -10.541 6.172 1.00 28.60 247 ILE A C 1
ATOM 1882 O O . ILE A 1 244 ? 32.765 -10.489 7.199 1.00 28.41 247 ILE A O 1
ATOM 1887 N N . ALA A 1 245 ? 31.154 -11.473 5.965 1.00 28.72 248 ALA A N 1
ATOM 1888 C CA . ALA A 1 245 ? 30.897 -12.545 6.931 1.00 30.29 248 ALA A CA 1
ATOM 1889 C C . ALA A 1 245 ? 32.025 -13.567 6.981 1.00 29.66 248 ALA A C 1
ATOM 1890 O O . ALA A 1 245 ? 32.167 -14.285 7.966 1.00 31.18 248 ALA A O 1
ATOM 1892 N N . ALA A 1 246 ? 32.811 -13.619 5.905 1.00 28.05 249 ALA A N 1
ATOM 1893 C CA . ALA A 1 246 ? 33.986 -14.496 5.763 1.00 27.47 249 ALA A CA 1
ATOM 1894 C C . ALA A 1 246 ? 35.169 -14.043 6.595 1.00 25.87 249 ALA A C 1
ATOM 1895 O O . ALA A 1 246 ? 36.091 -14.773 6.875 1.00 21.68 249 ALA A O 1
ATOM 1897 N N . LEU A 1 247 ? 35.205 -12.761 6.923 1.00 22.94 250 LEU A N 1
ATOM 1898 C CA . LEU A 1 247 ? 36.403 -12.221 7.555 1.00 23.34 250 LEU A CA 1
ATOM 1899 C C . LEU A 1 247 ? 36.670 -12.807 8.945 1.00 26.88 250 LEU A C 1
ATOM 1900 O O . LEU A 1 247 ? 35.817 -12.762 9.866 1.00 29.27 250 LEU A O 1
ATOM 1905 N N . SER A 1 248 ? 37.840 -13.432 9.063 1.00 27.70 251 SER A N 1
ATOM 1906 C CA . SER A 1 248 ? 38.364 -13.894 10.323 1.00 27.38 251 SER A CA 1
ATOM 1907 C C . SER A 1 248 ? 39.874 -14.055 10.187 1.00 27.15 251 SER A C 1
ATOM 1908 O O . SER A 1 248 ? 40.445 -13.945 9.101 1.00 23.04 251 SER A O 1
ATOM 1911 N N . ARG A 1 249 ? 40.525 -14.321 11.313 1.00 30.71 252 ARG A N 1
ATOM 1912 C CA . ARG A 1 249 ? 41.949 -14.645 11.339 1.00 32.38 252 ARG A CA 1
ATOM 1913 C C . ARG A 1 249 ? 42.171 -15.949 10.556 1.00 34.50 252 ARG A C 1
ATOM 1914 O O . ARG A 1 249 ? 43.160 -16.118 9.858 1.00 35.68 252 ARG A O 1
ATOM 1922 N N . ASP A 1 250 ? 41.233 -16.865 10.647 1.00 37.44 253 ASP A N 1
ATOM 1923 C CA . ASP A 1 250 ? 41.274 -18.098 9.836 1.00 38.62 253 ASP A CA 1
ATOM 1924 C C . ASP A 1 250 ? 41.319 -17.835 8.322 1.00 37.70 253 ASP A C 1
ATOM 1925 O O . ASP A 1 250 ? 42.140 -18.391 7.605 1.00 38.19 253 ASP A O 1
ATOM 1930 N N . THR A 1 251 ? 40.431 -16.951 7.874 1.00 35.92 254 THR A N 1
ATOM 1931 C CA . THR A 1 251 ? 40.204 -16.647 6.473 1.00 34.45 254 THR A CA 1
ATOM 1932 C C . THR A 1 251 ? 41.404 -15.859 5.879 1.00 33.93 254 THR A C 1
ATOM 1933 O O . THR A 1 251 ? 41.944 -16.261 4.848 1.00 32.91 254 THR A O 1
ATOM 1937 N N . ILE A 1 252 ? 41.821 -14.770 6.543 1.00 31.15 255 ILE A N 1
ATOM 1938 C CA . ILE A 1 252 ? 43.001 -13.989 6.113 1.00 31.59 255 ILE A CA 1
ATOM 1939 C C . ILE A 1 252 ? 44.329 -14.767 6.077 1.00 33.75 255 ILE A C 1
ATOM 1940 O O . ILE A 1 252 ? 45.192 -14.469 5.236 1.00 34.13 255 ILE A O 1
ATOM 1945 N N . ASP A 1 253 ? 44.488 -15.748 6.973 1.00 35.25 256 ASP A N 1
ATOM 1946 C CA . ASP A 1 253 ? 45.620 -16.664 6.959 1.00 37.64 256 ASP A CA 1
ATOM 1947 C C . ASP A 1 253 ? 45.651 -17.508 5.692 1.00 39.57 256 ASP A C 1
ATOM 1948 O O . ASP A 1 253 ? 46.711 -17.779 5.129 1.00 41.74 256 ASP A O 1
ATOM 1953 N N . ARG A 1 254 ? 44.477 -17.967 5.286 1.00 39.80 257 ARG A N 1
ATOM 1954 C CA . ARG A 1 254 ? 44.303 -18.701 4.047 1.00 40.51 257 ARG A CA 1
ATOM 1955 C C . ARG A 1 254 ? 44.650 -17.838 2.856 1.00 38.50 257 ARG A C 1
ATOM 1956 O O . ARG A 1 254 ? 45.460 -18.204 2.013 1.00 39.48 257 ARG A O 1
ATOM 1964 N N . TRP A 1 255 ? 44.032 -16.676 2.794 1.00 35.90 258 TRP A N 1
ATOM 1965 C CA . TRP A 1 255 ? 44.246 -15.777 1.692 1.00 34.70 258 TRP A CA 1
ATOM 1966 C C . TRP A 1 255 ? 45.701 -15.430 1.561 1.00 34.68 258 TRP A C 1
ATOM 1967 O O . TRP A 1 255 ? 46.230 -15.504 0.477 1.00 35.03 258 TRP A O 1
ATOM 1978 N N . GLY A 1 256 ? 46.330 -15.034 2.666 1.00 34.89 259 GLY A N 1
ATOM 1979 C CA . GLY A 1 256 ? 47.746 -14.675 2.669 1.00 35.28 259 GLY A CA 1
ATOM 1980 C C . GLY A 1 256 ? 48.636 -15.785 2.113 1.00 37.88 259 GLY A C 1
ATOM 1981 O O . GLY A 1 256 ? 49.651 -15.516 1.490 1.00 38.22 259 GLY A O 1
ATOM 1982 N N . LYS A 1 257 ? 48.254 -17.033 2.350 1.00 39.71 260 LYS A N 1
ATOM 1983 C CA . LYS A 1 257 ? 49.047 -18.185 1.883 1.00 42.92 260 LYS A CA 1
ATOM 1984 C C . LYS A 1 257 ? 48.806 -18.561 0.418 1.00 43.54 260 LYS A C 1
ATOM 1985 O O . LYS A 1 257 ? 49.594 -19.296 -0.162 1.00 45.56 260 LYS A O 1
ATOM 1991 N N . LEU A 1 258 ? 47.756 -18.018 -0.190 1.00 42.52 261 LEU A N 1
ATOM 1992 C CA . LEU A 1 258 ? 47.386 -18.360 -1.564 1.00 43.46 261 LEU A CA 1
ATOM 1993 C C . LEU A 1 258 ? 47.674 -17.237 -2.568 1.00 42.24 261 LEU A C 1
ATOM 1994 O O . LEU A 1 258 ? 47.632 -17.462 -3.775 1.00 43.14 261 LEU A O 1
ATOM 1999 N N . MET A 1 259 ? 47.983 -16.041 -2.080 1.00 40.53 262 MET A N 1
ATOM 2000 C CA . MET A 1 259 ? 48.408 -14.937 -2.956 1.00 39.64 262 MET A CA 1
ATOM 2001 C C . MET A 1 259 ? 49.615 -15.325 -3.791 1.00 41.96 262 MET A C 1
ATOM 2002 O O . MET A 1 259 ? 50.625 -15.735 -3.238 1.00 43.40 262 MET A O 1
ATOM 2007 N N . THR A 1 260 ? 49.509 -15.211 -5.113 1.00 42.56 263 THR A N 1
ATOM 2008 C CA . THR A 1 260 ? 50.650 -15.463 -5.995 1.00 44.45 263 THR A CA 1
ATOM 2009 C C . THR A 1 260 ? 50.790 -14.311 -6.985 1.00 43.16 263 THR A C 1
ATOM 2010 O O . THR A 1 260 ? 49.801 -13.719 -7.374 1.00 41.77 263 THR A O 1
ATOM 2014 N N . PRO A 1 261 ? 52.029 -13.960 -7.364 1.00 44.33 264 PRO A N 1
ATOM 2015 C CA . PRO A 1 261 ? 52.257 -12.943 -8.390 1.00 43.84 264 PRO A CA 1
ATOM 2016 C C . PRO A 1 261 ? 51.567 -13.291 -9.696 1.00 44.00 264 PRO A C 1
ATOM 2017 O O . PRO A 1 261 ? 51.636 -14.413 -10.129 1.00 45.48 264 PRO A O 1
ATOM 2021 N N . ARG A 1 262 ? 50.887 -12.328 -10.298 1.00 42.30 265 ARG A N 1
ATOM 2022 C CA . ARG A 1 262 ? 50.212 -12.543 -11.569 1.00 42.86 265 ARG A CA 1
ATOM 2023 C C 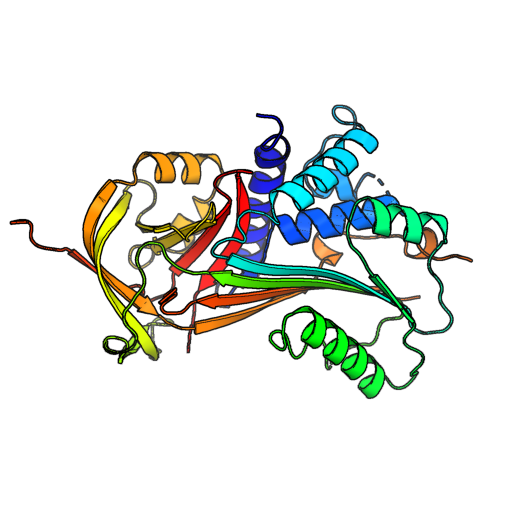. ARG A 1 262 ? 50.321 -11.231 -12.307 1.00 41.97 265 ARG A C 1
ATOM 2024 O O . ARG A 1 262 ? 50.294 -10.191 -11.674 1.00 39.57 265 ARG A O 1
ATOM 2032 N N . GLN A 1 263 ? 50.484 -11.273 -13.629 1.00 42.91 266 GLN A N 1
ATOM 2033 C CA . GLN A 1 263 ? 50.521 -10.030 -14.401 1.00 42.36 266 GLN A CA 1
ATOM 2034 C C . GLN A 1 263 ? 49.126 -9.407 -14.426 1.00 40.01 266 GLN A C 1
ATOM 2035 O O . GLN A 1 263 ? 48.156 -10.021 -14.886 1.00 39.66 266 GLN A O 1
ATOM 2041 N N . VAL A 1 264 ? 49.026 -8.187 -13.914 1.00 38.22 267 VAL A N 1
ATOM 2042 C CA . VAL A 1 264 ? 47.742 -7.519 -13.825 1.00 36.27 267 VAL A CA 1
ATOM 2043 C C . VAL A 1 264 ? 47.812 -6.088 -14.314 1.00 35.60 267 VAL A C 1
ATOM 2044 O O . VAL A 1 264 ? 48.858 -5.448 -14.251 1.00 36.38 267 VAL A O 1
ATOM 2048 N N . ASN A 1 265 ? 46.685 -5.613 -14.828 1.00 34.53 268 ASN A N 1
ATOM 2049 C CA . ASN A 1 265 ? 46.425 -4.202 -15.001 1.00 33.89 268 ASN A CA 1
ATOM 2050 C C . ASN A 1 265 ? 45.580 -3.794 -13.795 1.00 31.87 268 ASN A C 1
ATOM 2051 O O . ASN A 1 265 ? 44.435 -4.240 -13.649 1.00 30.70 268 ASN A O 1
ATOM 2056 N N . LEU A 1 266 ? 46.151 -2.972 -12.918 1.00 31.16 269 LEU A N 1
ATOM 2057 C CA . LEU A 1 266 ? 45.530 -2.675 -11.614 1.00 29.20 269 LEU A CA 1
ATOM 2058 C C . LEU A 1 266 ? 45.057 -1.243 -11.509 1.00 28.75 269 LEU A C 1
ATOM 2059 O O . LEU A 1 266 ? 45.853 -0.308 -11.623 1.00 29.28 269 LEU A O 1
ATOM 2064 N N . TYR A 1 267 ? 43.764 -1.100 -11.221 1.00 28.09 270 TYR A N 1
ATOM 2065 C CA . TYR A 1 267 ? 43.084 0.174 -11.120 1.00 28.03 270 TYR A CA 1
ATOM 2066 C C . TYR A 1 267 ? 42.555 0.364 -9.693 1.00 26.73 270 TYR A C 1
ATOM 2067 O O . TYR A 1 267 ? 41.669 -0.366 -9.264 1.00 25.52 270 TYR A O 1
ATOM 2076 N N . ILE A 1 268 ? 43.111 1.337 -8.978 1.00 26.89 271 ILE A N 1
ATOM 2077 C CA . ILE A 1 268 ? 42.747 1.584 -7.590 1.00 26.12 271 ILE A CA 1
ATOM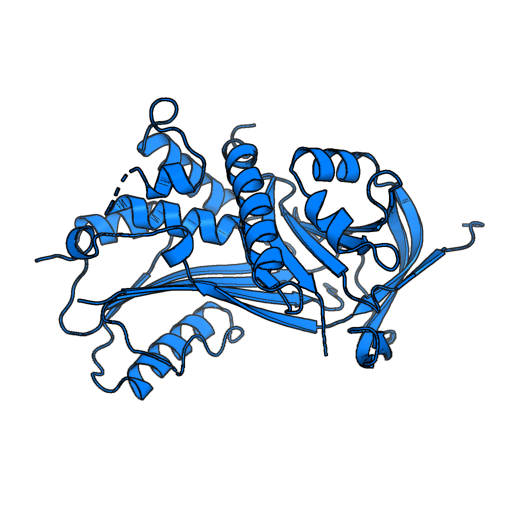 2078 C C . ILE A 1 268 ? 42.483 3.073 -7.441 1.00 26.15 271 ILE A C 1
ATOM 2079 O O . ILE A 1 268 ? 43.209 3.877 -7.983 1.00 28.17 271 ILE A O 1
ATOM 2084 N N . PRO A 1 269 ? 41.398 3.459 -6.746 1.00 26.14 272 PRO A N 1
ATOM 2085 C CA . PRO A 1 269 ? 41.167 4.898 -6.597 1.00 27.24 272 PRO A CA 1
ATOM 2086 C C . PRO A 1 269 ? 42.145 5.595 -5.635 1.00 26.80 272 PRO A C 1
ATOM 2087 O O . PRO A 1 269 ? 42.568 5.006 -4.647 1.00 26.07 272 PRO A O 1
ATOM 2091 N N . LYS A 1 270 ? 42.478 6.840 -5.943 1.00 28.67 273 LYS A N 1
ATOM 2092 C CA . LYS A 1 270 ? 43.226 7.714 -5.055 1.00 29.33 273 LYS A CA 1
ATOM 2093 C C . LYS A 1 270 ? 42.216 8.484 -4.206 1.00 29.44 273 LYS A C 1
ATOM 2094 O O . LYS A 1 270 ? 41.329 9.155 -4.742 1.00 29.96 273 LYS A O 1
ATOM 2100 N N . PHE A 1 271 ? 42.352 8.387 -2.888 1.00 28.87 274 PHE A N 1
ATOM 2101 C CA . PHE A 1 271 ? 41.420 9.037 -1.950 1.00 28.36 274 PHE A CA 1
ATOM 2102 C C . PHE A 1 271 ? 42.051 9.177 -0.573 1.00 27.54 274 PHE A C 1
ATOM 2103 O O . PHE A 1 271 ? 42.926 8.375 -0.228 1.00 26.56 274 PHE A O 1
ATOM 2111 N N . SER A 1 272 ? 41.596 10.183 0.185 1.00 27.54 275 SER A N 1
ATOM 2112 C CA . SER A 1 272 ? 41.749 10.214 1.659 1.00 27.42 275 SER A CA 1
ATOM 2113 C C . SER A 1 272 ? 40.390 9.965 2.326 1.00 26.85 275 SER A C 1
ATOM 2114 O O . SER A 1 272 ? 39.372 10.495 1.901 1.00 27.87 275 SER A O 1
ATOM 2117 N N . MET A 1 273 ? 40.360 9.130 3.350 1.00 26.83 276 MET A N 1
ATOM 2118 C CA . MET A 1 273 ? 39.124 8.835 4.043 1.00 25.99 276 MET A CA 1
ATOM 2119 C C . MET A 1 273 ? 39.340 9.040 5.517 1.00 26.22 276 MET A C 1
ATOM 2120 O O . MET A 1 273 ? 40.437 8.842 6.034 1.00 25.87 276 MET A O 1
ATOM 2125 N N . SER A 1 274 ? 38.298 9.464 6.210 1.00 26.98 277 SER A N 1
ATOM 2126 C CA . SER A 1 274 ? 38.396 9.573 7.645 1.00 27.54 277 SER A CA 1
ATOM 2127 C C . SER A 1 274 ? 37.071 9.179 8.259 1.00 28.80 277 SER A C 1
ATOM 2128 O O . SER A 1 274 ? 36.015 9.231 7.603 1.00 29.09 277 SER A O 1
ATOM 2131 N N . ASP A 1 275 ? 37.124 8.782 9.523 1.00 28.91 278 ASP A N 1
ATOM 2132 C CA . ASP A 1 275 ? 35.937 8.300 10.188 1.00 29.79 278 ASP A CA 1
ATOM 2133 C C . ASP A 1 275 ? 36.150 8.340 11.684 1.00 30.34 278 ASP A C 1
ATOM 2134 O O . ASP A 1 275 ? 37.287 8.340 12.170 1.00 27.21 278 ASP A O 1
ATOM 2139 N N . THR A 1 276 ? 35.035 8.401 12.398 1.00 32.69 279 THR A N 1
ATOM 2140 C CA . THR A 1 276 ? 35.024 8.412 13.856 1.00 34.18 279 THR A CA 1
ATOM 2141 C C . THR A 1 276 ? 34.295 7.170 14.412 1.00 34.71 279 THR A C 1
ATOM 2142 O O . THR A 1 276 ? 33.356 6.662 13.796 1.00 34.72 279 THR A O 1
ATOM 2146 N N . TYR A 1 277 ? 34.754 6.680 15.563 1.00 35.04 280 TYR A N 1
ATOM 2147 C CA . TYR A 1 277 ? 34.147 5.541 16.261 1.00 34.94 280 TYR A CA 1
ATOM 2148 C C . TYR A 1 277 ? 34.019 5.890 17.773 1.00 36.62 280 TYR A C 1
ATOM 2149 O O . TYR A 1 277 ? 34.992 6.263 18.424 1.00 36.06 280 TYR A O 1
ATOM 2158 N N . ASP A 1 278 ? 32.795 5.807 18.301 1.00 37.44 281 ASP A N 1
ATOM 2159 C CA . ASP A 1 278 ? 32.530 6.030 19.724 1.00 38.47 281 ASP A CA 1
ATOM 2160 C C . ASP A 1 278 ? 33.077 4.866 20.518 1.00 37.82 281 ASP A C 1
ATOM 2161 O O . ASP A 1 278 ? 32.526 3.778 20.488 1.00 37.17 281 ASP A O 1
ATOM 2166 N N . LEU A 1 279 ? 34.173 5.095 21.228 1.00 38.14 282 LEU A N 1
ATOM 2167 C CA . LEU A 1 279 ? 34.792 4.039 22.039 1.00 38.69 282 LEU A CA 1
ATOM 2168 C C . LEU A 1 279 ? 33.902 3.564 23.205 1.00 40.82 282 LEU A C 1
ATOM 2169 O O . LEU A 1 279 ? 34.114 2.487 23.747 1.00 41.38 282 LEU A O 1
ATOM 2174 N N . LYS A 1 280 ? 32.906 4.361 23.576 1.00 43.44 283 LYS A N 1
ATOM 2175 C CA . LYS A 1 280 ? 31.979 3.984 24.644 1.00 46.43 283 LYS A CA 1
ATOM 2176 C C . LYS A 1 280 ? 31.089 2.774 24.322 1.00 47.13 283 LYS A C 1
ATOM 2177 O O . LYS A 1 280 ? 30.443 2.255 25.224 1.00 48.06 283 LYS A O 1
ATOM 2183 N N . ASP A 1 281 ? 31.046 2.304 23.072 1.00 46.79 284 ASP A N 1
ATOM 2184 C CA . ASP A 1 281 ? 30.254 1.089 22.803 1.00 48.59 284 ASP A CA 1
ATOM 2185 C C . ASP A 1 281 ? 31.076 -0.191 22.968 1.00 48.61 284 ASP A C 1
ATOM 2186 O O . ASP A 1 281 ? 30.510 -1.281 23.097 1.00 49.89 284 ASP A O 1
ATOM 2191 N N . VAL A 1 282 ? 32.403 -0.062 22.988 1.00 47.97 285 VAL A N 1
ATOM 2192 C CA . VAL A 1 282 ? 33.260 -1.179 23.393 1.00 48.12 285 VAL A CA 1
ATOM 2193 C C . VAL A 1 282 ? 33.703 -1.029 24.865 1.00 49.77 285 VAL A C 1
ATOM 2194 O O . VAL A 1 282 ? 33.959 -2.021 25.537 1.00 50.95 285 VAL A O 1
ATOM 2198 N N . LEU A 1 283 ? 33.719 0.201 25.373 1.00 50.38 286 LEU A N 1
ATOM 2199 C CA . LEU A 1 283 ? 34.163 0.495 26.736 1.00 51.84 286 LEU A CA 1
ATOM 2200 C C . LEU A 1 283 ? 33.011 1.128 27.528 1.00 53.81 286 LEU A C 1
ATOM 2201 O O . LEU A 1 283 ? 33.012 2.337 27.807 1.00 54.77 286 LEU A O 1
ATOM 2206 N N . GLU A 1 284 ? 32.038 0.298 27.903 1.00 54.75 287 GLU A N 1
ATOM 2207 C CA . GLU A 1 284 ? 30.772 0.779 28.447 1.00 56.23 287 GLU A CA 1
ATOM 2208 C C . GLU A 1 284 ? 30.785 0.831 29.981 1.00 58.25 287 GLU A C 1
ATOM 2209 O O . GLU A 1 284 ? 31.282 -0.088 30.646 1.00 59.21 287 GLU A O 1
ATOM 2215 N N . ASP A 1 285 ? 30.239 1.914 30.532 1.00 58.86 288 ASP A N 1
ATOM 2216 C CA . ASP A 1 285 ? 30.191 2.130 31.986 1.00 60.63 288 ASP A CA 1
ATOM 2217 C C . ASP A 1 285 ? 31.584 2.212 32.645 1.00 59.78 288 ASP A C 1
ATOM 2218 O O . ASP A 1 285 ? 31.857 1.532 33.639 1.00 61.16 288 ASP A O 1
ATOM 2223 N N . LEU A 1 286 ? 32.460 3.042 32.073 1.00 57.17 289 LEU A N 1
ATOM 2224 C CA . LEU A 1 286 ? 33.709 3.438 32.739 1.00 56.25 289 LEU A CA 1
ATOM 2225 C C . LEU A 1 286 ? 33.334 4.361 33.888 1.00 57.59 289 LEU A C 1
ATOM 2226 O O . LEU A 1 286 ? 32.416 5.164 33.744 1.00 58.14 289 LEU A O 1
ATOM 2231 N N . ASN A 1 287 ? 34.013 4.241 35.028 1.00 57.32 290 ASN A N 1
ATOM 2232 C CA . ASN A 1 287 ? 33.827 5.202 36.107 1.00 59.17 290 ASN A CA 1
ATOM 2233 C C . ASN A 1 287 ? 34.866 6.313 36.015 1.00 57.86 290 ASN A C 1
ATOM 2234 O O . ASN A 1 287 ? 36.004 6.145 36.438 1.00 57.76 290 ASN A O 1
ATOM 2239 N N . ILE A 1 288 ? 34.462 7.454 35.471 1.00 57.03 291 ILE A N 1
ATOM 2240 C CA . ILE A 1 288 ? 35.376 8.576 35.265 1.00 56.32 291 ILE A CA 1
ATOM 2241 C C . ILE A 1 288 ? 36.031 9.000 36.586 1.00 57.77 291 ILE A C 1
ATOM 2242 O O . ILE A 1 288 ? 37.155 9.496 36.595 1.00 57.56 291 ILE A O 1
ATOM 2247 N N . LYS A 1 289 ? 35.338 8.778 37.700 1.00 59.04 292 LYS A N 1
ATOM 2248 C CA . LYS A 1 289 ? 35.886 9.085 39.026 1.00 60.87 292 LYS A CA 1
ATOM 2249 C C . LYS A 1 289 ? 37.126 8.238 39.371 1.00 59.41 292 LYS A C 1
ATOM 2250 O O . LYS A 1 289 ? 37.958 8.661 40.176 1.00 60.84 292 LYS A O 1
ATOM 2256 N N . ASP A 1 290 ? 37.237 7.053 38.767 1.00 56.55 293 ASP A N 1
ATOM 2257 C CA . ASP A 1 290 ? 38.443 6.220 38.876 1.00 55.71 293 ASP A CA 1
ATOM 2258 C C . ASP A 1 290 ? 39.679 6.910 38.282 1.00 53.98 293 ASP A C 1
ATOM 2259 O O . ASP A 1 290 ? 40.787 6.669 38.735 1.00 54.37 293 ASP A O 1
ATOM 2264 N N . LEU A 1 291 ? 39.479 7.756 37.273 1.00 52.43 294 LEU A N 1
ATOM 2265 C CA . LEU A 1 291 ? 40.577 8.461 36.593 1.00 51.54 294 LEU A CA 1
ATOM 2266 C C . LEU A 1 291 ? 40.871 9.841 37.180 1.00 53.74 294 LEU A C 1
ATOM 2267 O O . LEU A 1 291 ? 42.007 10.315 37.103 1.00 53.79 294 LEU A O 1
ATOM 2272 N N . LEU A 1 292 ? 39.844 10.482 37.740 1.00 55.38 295 LEU A N 1
ATOM 2273 C CA . LEU A 1 292 ? 39.950 11.853 38.246 1.00 58.01 295 LEU A CA 1
ATOM 2274 C C . LEU A 1 292 ? 40.335 11.917 39.725 1.00 60.97 295 LEU A C 1
ATOM 2275 O O . LEU A 1 292 ? 39.920 11.078 40.529 1.00 61.66 295 LEU A O 1
ATOM 2280 N N . THR A 1 293 ? 41.133 12.924 40.071 1.00 62.93 296 THR A N 1
ATOM 2281 C CA . THR A 1 293 ? 41.483 13.197 41.455 1.00 66.28 296 THR A CA 1
ATOM 2282 C C . THR A 1 293 ? 40.316 13.965 42.065 1.00 68.73 296 THR A C 1
ATOM 2283 O O . THR A 1 293 ? 39.805 14.910 41.458 1.00 68.74 296 THR A O 1
ATOM 2287 N N . ASN A 1 294 ? 39.883 13.545 43.252 1.00 71.02 297 ASN A N 1
ATOM 2288 C CA . ASN A 1 294 ? 38.673 14.092 43.866 1.00 73.55 297 ASN A CA 1
ATOM 2289 C C . ASN A 1 294 ? 38.532 13.688 45.325 1.00 76.52 297 ASN A C 1
ATOM 2290 O O . ASN A 1 294 ? 37.481 13.892 45.931 1.00 79.06 297 ASN A O 1
ATOM 2295 N N . LEU A 1 307 ? 31.588 14.458 35.802 1.00 68.56 310 LEU A N 1
ATOM 2296 C CA . LEU A 1 307 ? 30.287 14.685 35.172 1.00 68.82 310 LEU A CA 1
ATOM 2297 C C . LEU A 1 307 ? 30.093 13.855 33.887 1.00 65.64 310 LEU A C 1
ATOM 2298 O O . LEU A 1 307 ? 29.405 12.836 33.919 1.00 65.50 310 LEU A O 1
ATOM 2303 N N . THR A 1 308 ? 30.695 14.275 32.771 1.00 63.27 311 THR A N 1
ATOM 2304 C CA . THR A 1 308 ? 30.427 13.650 31.467 1.00 60.60 311 THR A CA 1
ATOM 2305 C C . THR A 1 308 ? 31.688 13.115 30.773 1.00 57.21 311 THR A C 1
ATOM 2306 O O . THR A 1 308 ? 32.816 13.364 31.206 1.00 57.24 311 THR A O 1
ATOM 2310 N N . LEU A 1 309 ? 31.479 12.373 29.695 1.00 54.51 312 LEU A N 1
ATOM 2311 C CA . LEU A 1 309 ? 32.552 11.601 29.088 1.00 51.56 312 LEU A CA 1
ATOM 2312 C C . LEU A 1 309 ? 32.376 11.523 27.573 1.00 49.14 312 LEU A C 1
ATOM 2313 O O . LEU A 1 309 ? 31.312 11.128 27.092 1.00 48.72 312 LEU A O 1
ATOM 2318 N N . THR A 1 310 ? 33.417 11.906 26.832 1.00 46.96 313 THR A N 1
ATOM 2319 C CA . THR A 1 310 ? 33.482 11.645 25.399 1.00 44.50 313 THR A CA 1
ATOM 2320 C C . THR A 1 310 ? 34.773 10.934 25.073 1.00 41.71 313 THR A C 1
ATOM 2321 O O . THR A 1 310 ? 35.842 11.470 25.299 1.00 41.26 313 THR A O 1
ATOM 2325 N N . MET A 1 311 ? 34.667 9.722 24.554 1.00 39.33 314 MET A N 1
ATOM 2326 C CA . MET A 1 311 ? 35.833 8.983 24.134 1.00 38.32 314 MET A CA 1
ATOM 2327 C C . MET A 1 311 ? 35.647 8.573 22.686 1.00 35.63 314 MET A C 1
ATOM 2328 O O . MET A 1 311 ? 34.749 7.805 22.363 1.00 34.28 314 MET A O 1
ATOM 2333 N N . VAL A 1 312 ? 36.492 9.114 21.813 1.00 34.31 315 VAL A N 1
ATOM 2334 C CA . VAL A 1 312 ? 36.363 8.862 20.373 1.00 32.79 315 VAL A CA 1
ATOM 2335 C C . VAL A 1 312 ? 37.679 8.422 19.742 1.00 30.61 315 VAL A C 1
ATOM 2336 O O . VAL A 1 312 ? 38.759 8.886 20.114 1.00 30.32 315 VAL A O 1
ATOM 2340 N N . HIS A 1 313 ? 37.544 7.528 18.778 1.00 29.03 316 HIS A N 1
ATOM 2341 C CA . HIS A 1 313 ? 38.628 7.125 17.910 1.00 27.96 316 HIS A CA 1
ATOM 2342 C C . HIS A 1 313 ? 38.403 7.721 16.530 1.00 27.40 316 HIS A C 1
ATOM 2343 O O . HIS A 1 313 ? 37.395 7.425 15.891 1.00 27.02 316 HIS A O 1
ATOM 2350 N N . LYS A 1 314 ? 39.344 8.549 16.075 1.00 27.22 317 LYS A N 1
ATOM 2351 C CA . LYS A 1 314 ? 39.317 9.077 14.708 1.00 26.76 317 LYS A CA 1
ATOM 2352 C C . LYS A 1 314 ? 40.491 8.580 13.889 1.00 26.20 317 LYS A C 1
ATOM 2353 O O . LYS A 1 314 ? 41.635 8.853 14.242 1.00 25.48 317 LYS A O 1
ATOM 2359 N N . ALA A 1 315 ? 40.180 7.871 12.802 1.00 24.31 318 ALA A N 1
ATOM 2360 C CA . ALA A 1 315 ? 41.162 7.323 11.875 1.00 23.83 318 ALA A CA 1
ATOM 2361 C C . ALA A 1 315 ? 41.125 8.051 10.538 1.00 24.19 318 ALA A C 1
ATOM 2362 O O . ALA A 1 315 ? 40.050 8.423 10.068 1.00 25.11 318 ALA A O 1
ATOM 2364 N N . MET A 1 316 ? 42.287 8.246 9.914 1.00 25.12 319 MET A N 1
ATOM 2365 C CA . MET A 1 316 ? 42.396 8.928 8.606 1.00 25.47 319 MET A CA 1
ATOM 2366 C C . MET A 1 316 ? 43.452 8.171 7.760 1.00 27.15 319 MET A C 1
ATOM 2367 O O . MET A 1 316 ? 44.560 7.905 8.229 1.00 27.18 319 MET A O 1
ATOM 2372 N N . LEU A 1 317 ? 43.021 7.668 6.591 1.00 27.06 320 LEU A N 1
ATOM 2373 C CA . LEU A 1 317 ? 43.885 6.978 5.631 1.00 25.79 320 LEU A CA 1
ATOM 2374 C C . LEU A 1 317 ? 43.993 7.851 4.399 1.00 27.11 320 LEU A C 1
ATOM 2375 O O . LEU A 1 317 ? 42.967 8.145 3.811 1.00 26.50 320 LEU A O 1
ATOM 2380 N N . GLN A 1 318 ? 45.213 8.264 4.021 1.00 27.56 321 GLN A N 1
ATOM 2381 C CA . GLN A 1 318 ? 45.521 8.735 2.655 1.00 28.03 321 GLN A CA 1
ATOM 2382 C C . GLN A 1 318 ? 46.066 7.597 1.710 1.00 28.29 321 GLN A C 1
ATOM 2383 O O . GLN A 1 318 ? 47.148 7.048 1.931 1.00 28.61 321 GLN A O 1
ATOM 2389 N N . LEU A 1 319 ? 45.266 7.210 0.702 1.00 26.62 322 LEU A N 1
ATOM 2390 C CA . LEU A 1 319 ? 45.622 6.175 -0.270 1.00 26.35 322 LEU A CA 1
ATOM 2391 C C . LEU A 1 319 ? 45.921 6.886 -1.606 1.00 27.56 322 LEU A C 1
ATOM 2392 O O . LEU A 1 319 ? 45.013 7.405 -2.270 1.00 27.49 322 LEU A O 1
ATOM 2397 N N . ASP A 1 320 ? 47.189 6.914 -1.992 1.00 28.36 323 ASP A N 1
ATOM 2398 C CA . ASP A 1 320 ? 47.618 7.570 -3.223 1.00 29.92 323 ASP A CA 1
ATOM 2399 C C . ASP A 1 320 ? 48.729 6.777 -3.933 1.00 30.40 323 ASP A C 1
ATOM 2400 O O . ASP A 1 320 ? 48.896 5.589 -3.669 1.00 28.61 323 ASP A O 1
ATOM 2405 N N . GLU A 1 321 ? 49.466 7.416 -4.850 1.00 32.63 324 GLU A N 1
ATOM 2406 C CA . GLU A 1 321 ? 50.345 6.666 -5.760 1.00 34.37 324 GLU A CA 1
ATOM 2407 C C . GLU A 1 321 ? 51.584 6.092 -5.047 1.00 35.69 324 GLU A C 1
ATOM 2408 O O . GLU A 1 321 ? 52.194 5.120 -5.515 1.00 36.09 324 GLU A O 1
ATOM 2414 N N . GLY A 1 322 ? 51.936 6.685 -3.913 1.00 36.87 325 GLY A N 1
ATOM 2415 C CA . GLY A 1 322 ? 52.850 6.066 -2.961 1.00 37.70 325 GLY A CA 1
ATOM 2416 C C . GLY A 1 322 ? 54.285 5.909 -3.428 1.00 40.49 325 GLY A C 1
ATOM 2417 O O . GLY A 1 322 ? 54.957 4.954 -3.052 1.00 39.19 325 GLY A O 1
ATOM 2418 N N . ASN A 1 323 ? 54.779 6.845 -4.233 1.00 44.14 326 ASN A N 1
ATOM 2419 C CA . ASN A 1 323 ? 56.165 6.728 -4.695 1.00 48.06 326 ASN A CA 1
ATOM 2420 C C . ASN A 1 323 ? 57.158 7.454 -3.788 1.00 50.78 326 ASN A C 1
ATOM 2421 O O . ASN A 1 323 ? 56.868 8.531 -3.247 1.00 51.54 326 ASN A O 1
ATOM 2426 N N . VAL A 1 324 ? 58.333 6.833 -3.631 1.00 52.99 327 VAL A N 1
ATOM 2427 C CA . VAL A 1 324 ? 59.429 7.366 -2.821 1.00 54.98 327 VAL A CA 1
ATOM 2428 C C . VAL A 1 324 ? 60.112 8.481 -3.586 1.00 58.24 327 VAL A C 1
ATOM 2429 O O . VAL A 1 324 ? 60.291 9.603 -3.092 1.00 59.90 327 VAL A O 1
ATOM 2433 N N . LEU A 1 325 ? 60.519 8.128 -4.801 1.00 59.64 328 LEU A N 1
ATOM 2434 C CA . LEU A 1 325 ? 61.233 9.000 -5.696 1.00 62.54 328 LEU A CA 1
ATOM 2435 C C . LEU A 1 325 ? 60.318 9.320 -6.870 1.00 62.08 328 LEU A C 1
ATOM 2436 O O . LEU A 1 325 ? 59.182 8.831 -6.933 1.00 59.99 328 LEU A O 1
ATOM 2441 N N . LEU A 1 336 ? 57.641 -10.993 -20.598 1.00 76.76 339 LEU A N 1
ATOM 2442 C CA . LEU A 1 336 ? 56.608 -11.966 -20.261 1.00 75.24 339 LEU A CA 1
ATOM 2443 C C . LEU A 1 336 ? 55.612 -12.095 -21.400 1.00 75.41 339 LEU A C 1
ATOM 2444 O O . LEU A 1 336 ? 55.136 -11.093 -21.925 1.00 74.54 339 LEU A O 1
ATOM 2449 N N . ARG A 1 337 ? 55.313 -13.333 -21.782 1.00 76.67 340 ARG A N 1
ATOM 2450 C CA . ARG A 1 337 ? 54.304 -13.612 -22.799 1.00 76.99 340 ARG A CA 1
ATOM 2451 C C . ARG A 1 337 ? 52.975 -14.035 -22.167 1.00 74.37 340 ARG A C 1
ATOM 2452 O O . ARG A 1 337 ? 52.273 -14.890 -22.720 1.00 75.77 340 ARG A O 1
ATOM 2460 N N . SER A 1 338 ? 52.643 -13.469 -21.010 1.00 70.95 341 SER A N 1
ATOM 2461 C CA . SER A 1 338 ? 51.357 -13.725 -20.371 1.00 68.30 341 SER A CA 1
ATOM 2462 C C . SER A 1 338 ? 50.462 -12.503 -20.534 1.00 65.80 341 SER A C 1
ATOM 2463 O O . SER A 1 338 ? 50.906 -11.371 -20.320 1.00 65.27 341 SER A O 1
ATOM 2466 N N . GLU A 1 339 ? 49.210 -12.736 -20.926 1.00 64.64 342 GLU A N 1
ATOM 2467 C CA . GLU A 1 339 ? 48.219 -11.668 -21.059 1.00 62.17 342 GLU A CA 1
ATOM 2468 C C . GLU A 1 339 ? 47.748 -11.195 -19.677 1.00 58.56 342 GLU A C 1
ATOM 2469 O O . GLU A 1 339 ? 47.276 -11.999 -18.876 1.00 57.42 342 GLU A O 1
ATOM 2475 N N . PRO A 1 340 ? 47.864 -9.885 -19.398 1.00 56.57 343 PRO A N 1
ATOM 2476 C CA . PRO A 1 340 ? 47.523 -9.386 -18.072 1.00 53.81 343 PRO A CA 1
ATOM 2477 C C . PRO A 1 340 ? 46.022 -9.358 -17.843 1.00 52.03 343 PRO A C 1
ATOM 2478 O O . PRO A 1 340 ? 45.261 -9.149 -18.797 1.00 52.56 343 PRO A O 1
ATOM 2482 N N . LEU A 1 341 ? 45.607 -9.573 -16.593 1.00 49.82 344 LEU A N 1
ATOM 2483 C CA . LEU A 1 341 ? 44.193 -9.462 -16.213 1.00 47.84 344 LEU A CA 1
ATOM 2484 C C . LEU A 1 341 ? 43.941 -8.088 -15.677 1.00 44.82 344 LEU A C 1
ATOM 2485 O O . LEU A 1 341 ? 44.767 -7.536 -14.973 1.00 44.15 344 LEU A O 1
ATOM 2490 N N . ASP A 1 342 ? 42.787 -7.546 -16.028 1.00 43.08 345 ASP A N 1
ATOM 2491 C CA . ASP A 1 342 ? 42.381 -6.237 -15.599 1.00 40.89 345 ASP A CA 1
ATOM 2492 C C . ASP A 1 342 ? 41.564 -6.454 -14.340 1.00 38.62 345 ASP A C 1
ATOM 2493 O O . ASP A 1 342 ? 40.628 -7.248 -14.341 1.00 37.89 345 ASP A O 1
ATOM 2498 N N . ILE A 1 343 ? 41.949 -5.784 -13.260 1.00 36.72 346 ILE A N 1
ATOM 2499 C CA . ILE A 1 343 ? 41.104 -5.750 -12.062 1.00 34.90 346 ILE A CA 1
ATOM 2500 C C . ILE A 1 343 ? 40.927 -4.312 -11.629 1.00 32.97 346 ILE A C 1
ATOM 2501 O O . ILE A 1 343 ? 41.907 -3.609 -11.363 1.00 33.41 346 ILE A O 1
ATOM 2506 N N . LYS A 1 344 ? 39.681 -3.864 -11.592 1.00 32.06 347 LYS A N 1
ATOM 2507 C CA . LYS A 1 344 ? 39.366 -2.505 -11.185 1.00 31.16 347 LYS A CA 1
ATOM 2508 C C . LYS A 1 344 ? 38.589 -2.491 -9.880 1.00 29.56 347 LYS A C 1
ATOM 2509 O O . LYS A 1 344 ? 37.555 -3.138 -9.746 1.00 28.90 347 LYS A O 1
ATOM 2515 N N . PHE A 1 345 ? 39.093 -1.714 -8.930 1.00 27.43 348 PHE A N 1
ATOM 2516 C CA . PHE A 1 345 ? 38.394 -1.435 -7.683 1.00 26.38 348 PHE A CA 1
ATOM 2517 C C . PHE A 1 345 ? 37.560 -0.202 -7.943 1.00 26.58 348 PHE A C 1
ATOM 2518 O O . PHE A 1 345 ? 37.817 0.875 -7.422 1.00 26.64 348 PHE A O 1
ATOM 2526 N N . ASN A 1 346 ? 36.541 -0.393 -8.779 1.00 27.83 349 ASN A N 1
ATOM 2527 C CA . ASN A 1 346 ? 35.685 0.693 -9.256 1.00 28.28 349 ASN A CA 1
ATOM 2528 C C . ASN A 1 346 ? 34.229 0.559 -8.737 1.00 28.88 349 ASN A C 1
ATOM 2529 O O . ASN A 1 346 ? 33.286 1.218 -9.248 1.00 29.91 349 ASN A O 1
ATOM 2534 N N . LYS A 1 347 ? 34.092 -0.261 -7.692 1.00 27.55 350 LYS A N 1
ATOM 2535 C CA . LYS A 1 347 ? 32.849 -0.497 -6.960 1.00 27.67 350 LYS A CA 1
ATOM 2536 C C . LYS A 1 347 ? 33.224 -0.813 -5.506 1.00 26.28 350 LYS A C 1
ATOM 2537 O O . LYS A 1 347 ? 34.402 -1.095 -5.225 1.00 24.83 350 LYS A O 1
ATOM 2543 N N . PRO A 1 348 ? 32.245 -0.797 -4.572 1.00 25.69 351 PRO A N 1
ATOM 2544 C CA . PRO A 1 348 ? 32.679 -0.955 -3.181 1.00 25.27 351 PRO A CA 1
ATOM 2545 C C . PRO A 1 348 ? 33.593 -2.142 -2.894 1.00 24.50 351 PRO A C 1
ATOM 2546 O O . PRO A 1 348 ? 33.383 -3.258 -3.402 1.00 23.85 351 PRO A O 1
ATOM 2550 N N . PHE A 1 349 ? 34.596 -1.897 -2.056 1.00 23.53 352 PHE A N 1
ATOM 2551 C CA . PHE A 1 349 ? 35.564 -2.911 -1.715 1.00 23.80 352 PHE A CA 1
ATOM 2552 C C . PHE A 1 349 ? 35.980 -2.868 -0.247 1.00 23.19 352 PHE A C 1
ATOM 2553 O O . PHE A 1 349 ? 35.650 -1.935 0.467 1.00 24.05 352 PHE A O 1
ATOM 2561 N N . ILE A 1 350 ? 36.709 -3.898 0.168 1.00 23.29 353 ILE A N 1
ATOM 2562 C CA . ILE A 1 350 ? 37.261 -4.016 1.512 1.00 23.04 353 ILE A CA 1
ATOM 2563 C C . ILE A 1 350 ? 38.772 -3.787 1.443 1.00 22.88 353 ILE A C 1
ATOM 2564 O O . ILE A 1 350 ? 39.434 -4.350 0.554 1.00 22.39 353 ILE A O 1
ATOM 2569 N N . LEU A 1 351 ? 39.298 -2.989 2.381 1.00 21.40 354 LEU A N 1
ATOM 2570 C CA . LEU A 1 351 ? 40.715 -2.644 2.442 1.00 20.80 354 LEU A CA 1
ATOM 2571 C C . LEU A 1 351 ? 41.199 -3.041 3.845 1.00 20.64 354 LEU A C 1
ATOM 2572 O O . LEU A 1 351 ? 40.677 -2.535 4.816 1.00 20.01 354 LEU A O 1
ATOM 2577 N N . LEU A 1 352 ? 42.130 -3.989 3.950 1.00 19.78 355 LEU A N 1
ATOM 2578 C CA . LEU A 1 352 ? 42.722 -4.394 5.241 1.00 20.49 355 LEU A CA 1
ATOM 2579 C C . LEU A 1 352 ? 44.205 -4.115 5.251 1.00 20.66 355 LEU A C 1
ATOM 2580 O O . LEU A 1 352 ? 44.932 -4.707 4.442 1.00 21.09 355 LEU A O 1
ATOM 2585 N N . LEU A 1 353 ? 44.676 -3.218 6.121 1.00 20.55 356 LEU A N 1
ATOM 2586 C CA . LEU A 1 353 ? 46.121 -2.978 6.270 1.00 21.50 356 LEU A CA 1
ATOM 2587 C C . LEU A 1 353 ? 46.647 -3.615 7.535 1.00 23.11 356 LEU A C 1
ATOM 2588 O O . LEU A 1 353 ? 46.066 -3.423 8.598 1.00 22.86 356 LEU A O 1
ATOM 2593 N N . PHE A 1 354 ? 47.731 -4.379 7.390 1.00 23.60 357 PHE A N 1
ATOM 2594 C CA . PHE A 1 354 ? 48.351 -5.115 8.481 1.00 24.72 357 PHE A CA 1
ATOM 2595 C C . PHE A 1 354 ? 49.836 -4.853 8.564 1.00 25.92 357 PHE A C 1
ATOM 2596 O O . PHE A 1 354 ? 50.496 -4.558 7.556 1.00 25.93 357 PHE A O 1
ATOM 2604 N N . ASP A 1 355 ? 50.379 -5.051 9.759 1.00 27.09 358 ASP A N 1
ATOM 2605 C CA . ASP A 1 355 ? 51.827 -5.127 9.949 1.00 28.54 358 ASP A CA 1
ATOM 2606 C C . ASP A 1 355 ? 52.257 -6.593 9.890 1.00 30.08 358 ASP A C 1
ATOM 2607 O O . ASP A 1 355 ? 51.834 -7.432 10.683 1.00 31.28 358 ASP A O 1
ATOM 2612 N N . LYS A 1 356 ? 53.100 -6.911 8.919 1.00 30.85 359 LYS A N 1
ATOM 2613 C CA . LYS A 1 356 ? 53.582 -8.275 8.743 1.00 32.23 359 LYS A CA 1
ATOM 2614 C C . LYS A 1 356 ? 54.461 -8.773 9.887 1.00 33.17 359 LYS A C 1
ATOM 2615 O O . LYS A 1 356 ? 54.583 -9.977 10.085 1.00 34.29 359 LYS A O 1
ATOM 2621 N N . PHE A 1 357 ? 55.057 -7.853 10.645 1.00 33.38 360 PHE A N 1
ATOM 2622 C CA . PHE A 1 357 ? 55.991 -8.195 11.716 1.00 35.62 360 PHE A CA 1
ATOM 2623 C C . PHE A 1 357 ? 55.259 -8.563 13.019 1.00 34.95 360 PHE A C 1
ATOM 2624 O O . PHE A 1 357 ? 55.445 -9.670 13.539 1.00 36.64 360 PHE A O 1
ATOM 2632 N N . THR A 1 358 ? 54.417 -7.656 13.513 1.00 33.53 361 THR A N 1
ATOM 2633 C CA . THR A 1 358 ? 53.608 -7.890 14.718 1.00 33.05 361 THR A CA 1
ATOM 2634 C C . THR A 1 358 ? 52.255 -8.589 14.491 1.00 32.35 361 THR A C 1
ATOM 2635 O O . THR A 1 358 ? 51.612 -9.023 15.463 1.00 32.19 361 THR A O 1
ATOM 2639 N N . TRP A 1 359 ? 51.842 -8.697 13.225 1.00 31.72 362 TRP A N 1
ATOM 2640 C CA . TRP A 1 359 ? 50.510 -9.210 12.806 1.00 30.33 362 TRP A CA 1
ATOM 2641 C C . TRP A 1 359 ? 49.345 -8.319 13.237 1.00 29.67 362 TRP A C 1
ATOM 2642 O O . TRP A 1 359 ? 48.193 -8.750 13.289 1.00 30.59 362 TRP A O 1
ATOM 2653 N N . SER A 1 360 ? 49.654 -7.051 13.476 1.00 28.43 363 SER A N 1
ATOM 2654 C CA . SER A 1 360 ? 48.685 -6.051 13.872 1.00 27.09 363 SER A CA 1
ATOM 2655 C C . SER A 1 360 ? 47.794 -5.612 12.716 1.00 25.93 363 SER A C 1
ATOM 2656 O O . SER A 1 360 ? 48.236 -5.528 11.577 1.00 26.47 363 SER A O 1
ATOM 2659 N N . SER A 1 361 ? 46.548 -5.301 13.049 1.00 25.46 364 SER A N 1
ATOM 2660 C CA . SER A 1 361 ? 45.592 -4.705 12.144 1.00 23.77 364 SER A CA 1
ATOM 2661 C C . SER A 1 361 ? 45.727 -3.212 12.280 1.00 23.01 364 SER A C 1
ATOM 2662 O O . SER A 1 361 ? 45.314 -2.625 13.279 1.00 21.96 364 SER A O 1
ATOM 2665 N N . LEU A 1 362 ? 46.322 -2.608 11.261 1.00 23.56 365 LEU A N 1
ATOM 2666 C CA . LEU A 1 362 ? 46.593 -1.189 11.238 1.00 23.92 365 LEU A CA 1
ATOM 2667 C C . LEU A 1 362 ? 45.361 -0.379 10.875 1.00 23.70 365 LEU A C 1
ATOM 2668 O O . LEU A 1 362 ? 45.169 0.735 11.368 1.00 24.56 365 LEU A O 1
ATOM 2673 N N . MET A 1 363 ? 44.560 -0.932 9.976 1.00 23.63 366 MET A N 1
ATOM 2674 C CA . MET A 1 363 ? 43.359 -0.302 9.466 1.00 23.88 366 MET A CA 1
ATOM 2675 C C . MET A 1 363 ? 42.476 -1.359 8.889 1.00 23.53 366 MET A C 1
ATOM 2676 O O . MET A 1 363 ? 42.976 -2.221 8.179 1.00 21.91 366 MET A O 1
ATOM 2681 N N . MET A 1 364 ? 41.164 -1.239 9.098 1.00 24.40 367 MET A N 1
ATOM 2682 C CA . MET A 1 364 ? 40.179 -2.028 8.317 1.00 23.89 367 MET A CA 1
ATOM 2683 C C . MET A 1 364 ? 39.155 -1.074 7.756 1.00 23.66 367 MET A C 1
ATOM 2684 O O . MET A 1 364 ? 38.666 -0.168 8.471 1.00 23.99 367 MET A O 1
ATOM 2689 N N . SER A 1 365 ? 38.836 -1.249 6.471 1.00 23.09 368 SER A N 1
ATOM 2690 C CA . SER A 1 365 ? 37.945 -0.309 5.807 1.00 23.47 368 SER A CA 1
ATOM 2691 C C . SER A 1 365 ? 36.927 -0.959 4.875 1.00 23.37 368 SER A C 1
ATOM 2692 O O . SER A 1 365 ? 37.210 -1.996 4.266 1.00 24.04 368 SER A O 1
ATOM 2695 N N . GLN A 1 366 ? 35.713 -0.414 4.843 1.00 23.25 369 GLN A N 1
ATOM 2696 C CA . GLN A 1 366 ? 34.783 -0.680 3.735 1.00 23.61 369 GLN A CA 1
ATOM 2697 C C . GLN A 1 366 ? 34.752 0.574 2.915 1.00 23.48 369 GLN A C 1
ATOM 2698 O O . GLN A 1 366 ? 34.362 1.600 3.451 1.00 22.84 369 GLN A O 1
ATOM 2704 N N . VAL A 1 367 ? 35.211 0.511 1.658 1.00 23.32 370 VAL A N 1
ATOM 2705 C CA . VAL A 1 367 ? 35.251 1.713 0.808 1.00 23.01 370 VAL A CA 1
ATOM 2706 C C . VAL A 1 367 ? 34.031 1.650 -0.081 1.00 24.21 370 VAL A C 1
ATOM 2707 O O . VAL A 1 367 ? 33.932 0.797 -0.946 1.00 25.12 370 VAL A O 1
ATOM 2711 N N . VAL A 1 368 ? 33.056 2.503 0.211 1.00 24.98 371 VAL A N 1
ATOM 2712 C CA . VAL A 1 368 ? 31.774 2.494 -0.492 1.00 26.10 371 VAL A CA 1
ATOM 2713 C C . VAL A 1 368 ? 31.757 3.618 -1.515 1.00 26.51 371 VAL A 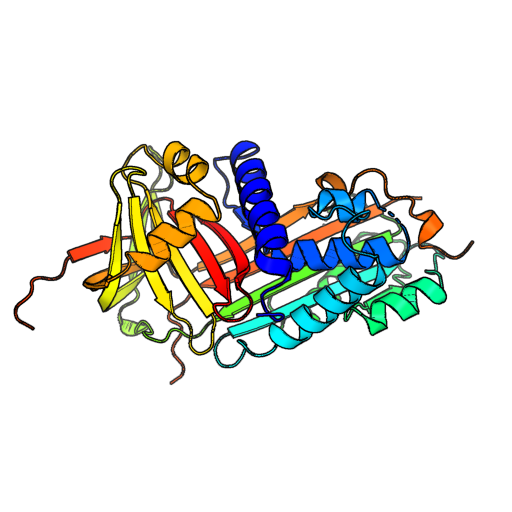C 1
ATOM 2714 O O . VAL A 1 368 ? 31.109 3.525 -2.545 1.00 25.47 371 VAL A O 1
ATOM 2718 N N . ASN A 1 369 ? 32.471 4.689 -1.207 1.00 26.61 372 ASN A N 1
ATOM 2719 C CA . ASN A 1 369 ? 32.448 5.877 -2.007 1.00 28.04 372 ASN A CA 1
ATOM 2720 C C . ASN A 1 369 ? 33.727 6.689 -1.773 1.00 28.76 372 ASN A C 1
ATOM 2721 O O . ASN A 1 369 ? 33.820 7.360 -0.760 1.00 29.33 372 ASN A O 1
ATOM 2726 N N . PRO A 1 370 ? 34.724 6.600 -2.693 1.00 28.97 373 PRO A N 1
ATOM 2727 C CA . PRO A 1 370 ? 35.953 7.396 -2.589 1.00 28.51 373 PRO A CA 1
ATOM 2728 C C . PRO A 1 370 ? 35.947 8.802 -3.166 1.00 29.61 373 PRO A C 1
ATOM 2729 O O . PRO A 1 370 ? 36.966 9.475 -3.053 1.00 30.33 373 PRO A O 1
ATOM 2733 N N . ALA A 1 371 ? 34.842 9.260 -3.756 1.00 29.94 374 ALA A N 1
ATOM 2734 C CA . ALA A 1 371 ? 34.760 10.632 -4.318 1.00 32.04 374 ALA A CA 1
ATOM 2735 C C . ALA A 1 371 ? 34.821 11.735 -3.278 1.00 32.50 374 ALA A C 1
ATOM 2736 O O . ALA A 1 371 ? 34.628 11.495 -2.086 1.00 31.18 374 ALA A O 1
#

CATH classification: 3.30.497.10 (+1 more: 2.30.39.10)

B-factor: mean 42.3, std 13.95, range [12.61, 98.77]